Protein AF-A0A0K8TYR9-F1 (afdb_monomer)

InterPro domains:
  IPR002848 Translin family [PF01997] (49-246)
  IPR002848 Translin family [PTHR10741] (15-246)
  IPR016068 Translin, N-terminal [G3DSA:1.20.58.190] (26-204)
  IPR016069 Translin, C-terminal [G3DSA:1.20.58.200] (205-249)
  IPR036081 Translin superfamily [SSF74784] (32-247)

Foldseek 3Di:
DDDDDDDDDDDDDDDDPDDPPPDPPPVQVPPPVNVVVVVVVVVVVLVVVLLVVLLVLLVVLLVLLVVLLVLCLVDDPVVPCLVVSLVVSVVSLLCNLVPSLLVNQVSCVPHDLVVSCVRNLSSLLSSLLSQQSSVVSVCVVDVPCPDGDALVNVQVSFKDWDDPVPPPDPPPDDDDDDDDDDDDDPDPPPPPTDITGRDRDNVSNLSSVVVNLVSLVVSLVVCVVSVNNVSNVVSVVVSVVNVVVVVVD

Nearest PDB structures (foldseek):
  3axj-assembly1_B  TM=9.559E-01  e=8.900E-18  Drosophila melanogaster
  8rhn-assembly1_C  TM=3.250E-01  e=2.374E+00  Homo sapiens
  5d39-assembly2_C  TM=2.775E-01  e=7.315E+00  Homo sapiens

Mean predicted aligned error: 13.37 Å

Secondary structure (DSSP, 8-state):
---------------------SSSHHHHTT-HHHHHHHHHHHHHHHHHHHHHHHHHHHHHHHHHHHHHHHHHTT--GGGT-HHHHHHHHHHHHHHIIIIIIHHHHHHTTTS-GGGGHHHHHHHHHHHHHHHHHHHHHHHTT-TT--SPPPHHHHHHHTEEE--GGGG---------------------------EEE----HHHHHHHHHHHHHHHHHHHHHHHHHT-HHHHHHHHHHHHHHHHHHTT-

pLDDT: mean 79.3, std 21.85, range [32.25, 98.31]

Radius of gyration: 31.6 Å; Cα contacts (8 Å, |Δi|>4): 181; chains: 1; bounding box: 96×59×82 Å

Solvent-accessible surface area (backbone atoms only — not comparable to full-atom values): 15038 Å² total; per-residue (Å²): 139,80,85,92,86,84,90,87,82,87,82,91,75,92,75,85,80,79,83,87,83,84,79,68,76,77,61,51,79,71,31,68,67,50,48,52,52,50,52,50,47,54,55,50,50,54,51,50,54,51,44,54,54,36,32,52,48,15,51,54,40,28,55,52,21,52,53,41,43,56,52,60,69,68,54,44,87,89,69,74,42,50,68,63,50,49,54,51,43,50,54,52,51,51,47,43,52,69,50,48,47,45,51,46,25,58,75,43,60,96,53,68,66,76,81,49,37,83,36,38,44,65,14,52,21,37,36,44,21,31,50,52,51,52,46,53,62,47,36,78,72,36,92,81,55,86,67,84,85,52,53,68,55,54,35,64,69,39,59,46,72,54,73,79,76,82,76,72,72,83,80,89,77,86,83,87,88,85,89,86,84,93,72,92,72,88,70,83,78,74,76,78,64,56,70,50,56,41,88,64,53,63,67,50,46,56,52,8,57,55,56,32,52,57,56,47,50,52,47,31,56,53,30,51,77,70,67,39,58,67,60,31,54,53,45,49,52,52,51,52,51,50,52,57,49,63,75,71,108

Sequence (249 aa):
MSQNSRFRHNNRRNQQKQKTVQDINFSEELNPVVKVFQEYALELDDKHDRYERIVKLSRDITIESKRIIFLLHTIDGRKNNRSKVLEEAEKRLTKVIEVNFKSIALELTGQDPYQYRCAYSPGLQEFIEAYSFMEYYKSGADEKSDKMSDWMFLQQKMQYERDDKLNRVPDDSQESIESPNQLDIESDVKTVTQKFEFFVDPTEYILGIADLTGELMRRCINSLGGGETDVCLETCKVLQQLYSGYYKI

Structure (mmCIF, N/CA/C/O backbone):
data_AF-A0A0K8TYR9-F1
#
_entry.id   AF-A0A0K8TYR9-F1
#
loop_
_atom_site.group_PDB
_atom_site.id
_atom_site.type_symbol
_atom_site.label_atom_id
_atom_site.label_alt_id
_atom_site.label_comp_id
_atom_site.label_asym_id
_atom_site.label_entity_id
_atom_site.label_seq_id
_atom_site.pdbx_PDB_ins_code
_atom_site.Cartn_x
_atom_site.Cartn_y
_atom_site.Cartn_z
_atom_site.occupancy
_atom_site.B_iso_or_equiv
_atom_site.auth_seq_id
_atom_site.auth_comp_id
_atom_site.auth_asym_id
_atom_site.auth_atom_id
_atom_site.pdbx_PDB_model_num
ATOM 1 N N . MET A 1 1 ? -73.758 28.132 -22.756 1.00 37.22 1 MET A N 1
ATOM 2 C CA . MET A 1 1 ? -73.999 27.328 -21.534 1.00 37.22 1 MET A CA 1
ATOM 3 C C . MET A 1 1 ? -72.622 26.918 -21.012 1.00 37.22 1 MET A C 1
ATOM 5 O O . MET A 1 1 ? -71.898 26.351 -21.804 1.00 37.22 1 MET A O 1
ATOM 9 N N . SER A 1 2 ? -72.110 27.220 -19.818 1.00 37.66 2 SER A N 1
ATOM 10 C CA . SER A 1 2 ? -72.611 27.858 -18.598 1.00 37.66 2 SER A CA 1
ATOM 11 C C . SER A 1 2 ? -71.411 28.483 -17.841 1.00 37.66 2 SER A C 1
ATOM 13 O O . SER A 1 2 ? -70.382 27.833 -17.721 1.00 37.66 2 SER A O 1
ATOM 15 N N . GLN A 1 3 ? -71.584 29.751 -17.438 1.00 39.19 3 GLN A N 1
ATOM 16 C CA . GLN A 1 3 ? -71.085 30.558 -16.291 1.00 39.19 3 GLN A CA 1
ATOM 17 C C . GLN A 1 3 ? -69.692 30.270 -15.659 1.00 39.19 3 GLN A C 1
ATOM 19 O O . GLN A 1 3 ? -69.403 29.143 -15.297 1.00 39.19 3 GLN A O 1
ATOM 24 N N . ASN A 1 4 ? -68.733 31.205 -15.528 1.00 39.41 4 ASN A N 1
ATOM 25 C CA . ASN A 1 4 ? -68.684 32.534 -14.872 1.00 39.41 4 ASN A CA 1
ATOM 26 C C . ASN A 1 4 ? -68.745 32.490 -13.323 1.00 39.41 4 ASN A C 1
ATOM 28 O O . ASN A 1 4 ? -69.817 32.221 -12.803 1.00 39.41 4 ASN A O 1
ATOM 32 N N . SER A 1 5 ? -67.650 32.836 -12.612 1.00 37.28 5 SER A N 1
ATOM 33 C CA . SER A 1 5 ? -67.615 33.634 -11.348 1.00 37.28 5 SER A CA 1
ATOM 34 C C . SER A 1 5 ? -66.250 33.512 -10.630 1.00 37.28 5 SER A C 1
ATOM 36 O O . SER A 1 5 ? -65.855 32.419 -10.249 1.00 37.28 5 SER A O 1
ATOM 38 N N . ARG A 1 6 ? -65.427 34.570 -10.582 1.00 38.03 6 ARG A N 1
ATOM 39 C CA . ARG A 1 6 ? -65.309 35.621 -9.534 1.00 38.03 6 ARG A CA 1
ATOM 40 C C . ARG A 1 6 ? -64.512 35.227 -8.274 1.00 38.03 6 ARG A C 1
ATOM 42 O O . ARG A 1 6 ? -64.910 34.378 -7.491 1.00 38.03 6 ARG A O 1
ATOM 49 N N . PHE A 1 7 ? -63.432 35.986 -8.075 1.00 44.41 7 PHE A N 1
ATOM 50 C CA . PHE A 1 7 ? -62.651 36.200 -6.852 1.00 44.41 7 PHE A CA 1
ATOM 51 C C . PHE A 1 7 ? -63.475 36.269 -5.553 1.00 44.41 7 PHE A C 1
ATOM 53 O O . PHE A 1 7 ? -64.484 36.976 -5.520 1.00 44.41 7 PHE A O 1
ATOM 60 N N . ARG A 1 8 ? -62.915 35.765 -4.436 1.00 36.19 8 ARG A N 1
ATOM 61 C CA . ARG A 1 8 ? -62.794 36.573 -3.205 1.00 36.19 8 ARG A CA 1
ATOM 62 C C . ARG A 1 8 ? -61.787 36.043 -2.177 1.00 36.19 8 ARG A C 1
ATOM 64 O O . ARG A 1 8 ? -61.604 34.850 -1.989 1.00 36.19 8 ARG A O 1
ATOM 71 N N . HIS A 1 9 ? -61.153 37.024 -1.544 1.00 42.28 9 HIS A N 1
ATOM 72 C CA . HIS A 1 9 ? -60.083 36.995 -0.555 1.00 42.28 9 HIS A CA 1
ATOM 73 C C . HIS A 1 9 ? -60.557 36.608 0.859 1.00 42.28 9 HIS A C 1
ATOM 75 O O . HIS A 1 9 ? -61.675 36.940 1.242 1.00 42.28 9 HIS A O 1
ATOM 81 N N . ASN A 1 10 ? -59.627 36.006 1.612 1.00 45.38 10 ASN A N 1
ATOM 82 C CA . ASN A 1 10 ? -59.386 36.058 3.062 1.00 45.38 10 ASN A CA 1
ATOM 83 C C . ASN A 1 10 ? -60.558 36.259 4.037 1.00 45.38 10 ASN A C 1
ATOM 85 O O . ASN A 1 10 ? -61.160 37.326 4.102 1.00 45.38 10 ASN A O 1
ATOM 89 N N . ASN A 1 11 ? -60.668 35.331 4.996 1.00 41.00 11 ASN A N 1
ATOM 90 C CA . ASN A 1 11 ? -60.987 35.717 6.368 1.00 41.00 11 ASN A CA 1
ATOM 91 C C . ASN A 1 11 ? -60.245 34.846 7.392 1.00 41.00 11 ASN A C 1
ATOM 93 O O . ASN A 1 11 ? -60.505 33.654 7.541 1.00 41.00 11 ASN A O 1
ATOM 97 N N . ARG A 1 12 ? -59.308 35.489 8.100 1.00 49.03 12 ARG A N 1
ATOM 98 C CA . ARG A 1 12 ? -58.629 34.987 9.298 1.00 49.03 12 ARG A CA 1
ATOM 99 C C . ARG A 1 12 ? -59.663 34.742 10.399 1.00 49.03 12 ARG A C 1
ATOM 101 O O . ARG A 1 12 ? -60.396 35.661 10.759 1.00 49.03 12 ARG A O 1
ATOM 108 N N . ARG A 1 13 ? -59.644 33.562 11.019 1.00 42.06 13 ARG A N 1
ATOM 109 C CA . ARG A 1 13 ? -60.181 33.370 12.372 1.00 42.06 13 ARG A CA 1
ATOM 110 C C . ARG A 1 13 ? -59.114 32.752 13.264 1.00 42.06 13 ARG A C 1
ATOM 112 O O . ARG A 1 13 ? -58.661 31.638 13.035 1.00 42.06 13 ARG A O 1
ATOM 119 N N . ASN A 1 14 ? -58.733 33.547 14.262 1.00 49.06 14 ASN A N 1
ATOM 120 C CA . ASN A 1 14 ? -57.960 33.174 15.437 1.00 49.06 14 ASN A CA 1
ATOM 121 C C . ASN A 1 14 ? -58.484 31.868 16.046 1.00 49.06 14 ASN A C 1
ATOM 123 O O . ASN A 1 14 ? -59.627 31.824 16.497 1.00 49.06 14 ASN A O 1
ATOM 127 N N . GLN A 1 15 ? -57.622 30.860 16.142 1.00 50.16 15 GLN A N 1
ATOM 128 C CA . GLN A 1 15 ? -57.733 29.828 17.167 1.00 50.16 15 GLN A CA 1
ATOM 129 C C . GLN A 1 15 ? -56.540 29.981 18.108 1.00 50.16 15 GLN A C 1
ATOM 131 O O . GLN A 1 15 ? -55.386 30.046 17.684 1.00 50.16 15 GLN A O 1
ATOM 136 N N . GLN A 1 16 ? -56.856 30.138 19.390 1.00 44.06 16 GLN A N 1
ATOM 137 C CA . GLN A 1 16 ? -55.904 30.280 20.480 1.00 44.06 16 GLN A CA 1
ATOM 138 C C . GLN A 1 16 ? -55.029 29.023 20.560 1.00 44.06 16 GLN A C 1
ATOM 140 O O . GLN A 1 16 ? -55.532 27.927 20.790 1.00 44.06 16 GLN A O 1
ATOM 145 N N . LYS A 1 17 ? -53.711 29.191 20.398 1.00 42.94 17 LYS A N 1
ATOM 146 C CA . LYS A 1 17 ? -52.723 28.184 20.799 1.00 42.94 17 LYS A CA 1
ATOM 147 C C . LYS A 1 17 ? -52.809 28.020 22.316 1.00 42.94 17 LYS A C 1
ATOM 149 O O . LYS A 1 17 ? -52.358 28.900 23.049 1.00 42.94 17 LYS A O 1
ATOM 154 N N . GLN A 1 18 ? -53.374 26.909 22.780 1.00 43.16 18 GLN A N 1
ATOM 155 C CA . GLN A 1 18 ? -53.148 26.453 24.146 1.00 43.16 18 GLN A CA 1
ATOM 156 C C . GLN A 1 18 ? -51.649 26.162 24.297 1.00 43.16 18 GLN A C 1
ATOM 158 O O . GLN A 1 18 ? -51.082 25.338 23.583 1.00 43.16 18 GLN A O 1
ATOM 163 N N . LYS A 1 19 ? -50.995 26.921 25.179 1.00 48.56 19 LYS A N 1
ATOM 164 C CA . LYS A 1 19 ? -49.650 26.636 25.671 1.00 48.56 19 LYS A CA 1
ATOM 165 C C . LYS A 1 19 ? -49.757 25.494 26.681 1.00 48.56 19 LYS A C 1
ATOM 167 O O . LYS A 1 19 ? -50.100 25.733 27.831 1.00 48.56 19 LYS A O 1
ATOM 172 N N . THR A 1 20 ? -49.418 24.289 26.256 1.00 42.34 20 THR A N 1
ATOM 173 C CA . THR A 1 20 ? -48.940 23.206 27.127 1.00 42.34 20 THR A CA 1
ATOM 174 C C . THR A 1 20 ? -47.514 22.892 26.696 1.00 42.34 20 THR A C 1
ATOM 176 O O . THR A 1 20 ? -47.231 21.903 26.034 1.00 42.34 20 THR A O 1
ATOM 179 N N . VAL A 1 21 ? -46.610 23.827 26.985 1.00 51.69 21 VAL A N 1
ATOM 180 C CA . VAL A 1 21 ? -45.165 23.641 26.823 1.00 51.69 21 VAL A CA 1
ATOM 181 C C . VAL A 1 21 ? -44.546 24.088 28.130 1.00 51.69 21 VAL A C 1
ATOM 183 O O . VAL A 1 21 ? -44.301 25.278 28.296 1.00 51.69 21 VAL A O 1
ATOM 186 N N . GLN A 1 22 ? -44.418 23.151 29.061 1.00 48.91 22 GLN A N 1
ATOM 187 C CA . GLN A 1 22 ? -43.573 23.166 30.259 1.00 48.91 22 GLN A CA 1
ATOM 188 C C . GLN A 1 22 ? -44.032 21.954 31.072 1.00 48.91 22 GLN A C 1
ATOM 190 O O . GLN A 1 22 ? -45.174 21.958 31.506 1.00 48.9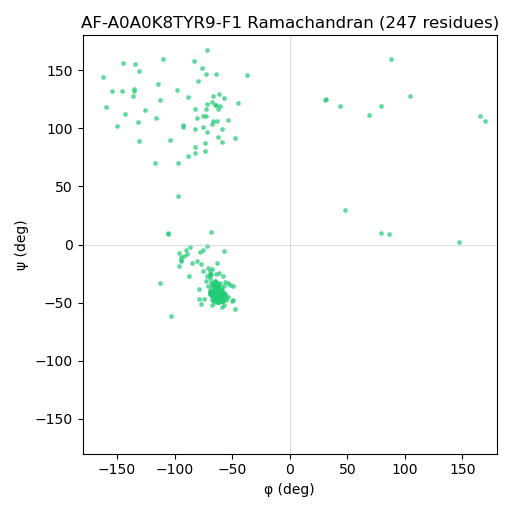1 22 GLN A O 1
ATOM 195 N N . ASP A 1 23 ? -43.212 20.893 31.095 1.00 44.97 23 ASP A N 1
ATOM 196 C CA . ASP A 1 23 ? -43.175 19.785 32.087 1.00 44.97 23 ASP A CA 1
ATOM 197 C C . ASP A 1 23 ? -42.771 18.413 31.502 1.00 44.97 23 ASP A C 1
ATOM 199 O O . ASP A 1 23 ? -42.663 17.442 32.243 1.00 44.97 23 ASP A O 1
ATOM 203 N N . ILE A 1 24 ? -42.454 18.301 30.203 1.00 51.84 24 ILE A N 1
ATOM 204 C CA . ILE A 1 24 ? -41.973 17.024 29.620 1.00 51.84 24 ILE A CA 1
ATOM 205 C C . ILE A 1 24 ? -40.442 16.862 29.739 1.00 51.84 24 ILE A C 1
ATOM 207 O O . ILE A 1 24 ? -39.947 15.748 29.883 1.00 51.84 24 ILE A O 1
ATOM 211 N N . ASN A 1 25 ? -39.678 17.958 29.798 1.00 54.75 25 ASN A N 1
ATOM 212 C CA . ASN A 1 25 ? -38.210 17.890 29.718 1.00 54.75 25 ASN A CA 1
ATOM 213 C C . ASN A 1 25 ? -37.508 17.294 30.952 1.00 54.75 25 ASN A C 1
ATOM 215 O O . ASN A 1 25 ? -36.373 16.854 30.831 1.00 54.75 25 ASN A O 1
ATOM 219 N N . PHE A 1 26 ? -38.135 17.256 32.133 1.00 50.34 26 PHE A N 1
ATOM 220 C CA . PHE A 1 26 ? -37.441 16.807 33.353 1.00 50.34 26 PHE A CA 1
ATOM 221 C C . PHE A 1 26 ? -37.447 15.276 33.540 1.00 50.34 26 PHE A C 1
ATOM 223 O O . PHE A 1 26 ? -36.668 14.744 34.326 1.00 50.34 26 PHE A O 1
ATOM 230 N N . SER A 1 27 ? -38.317 14.551 32.822 1.00 57.50 27 SER A N 1
ATOM 231 C CA . SER A 1 27 ? -38.435 13.084 32.940 1.00 57.50 27 SER A CA 1
ATOM 232 C C . SER A 1 27 ? -37.608 12.310 31.907 1.00 57.50 27 SER A C 1
ATOM 234 O O . SER A 1 27 ? -37.417 11.105 32.061 1.00 57.50 27 SER A O 1
ATOM 236 N N . GLU A 1 28 ? -37.104 12.977 30.867 1.00 58.16 28 GLU A N 1
ATOM 237 C CA . GLU A 1 28 ? -36.326 12.327 29.806 1.00 58.16 28 GLU A CA 1
ATOM 238 C C . GLU A 1 28 ? -34.871 12.063 30.231 1.00 58.16 28 GLU A C 1
ATOM 240 O O . GLU A 1 28 ? -34.368 10.972 29.984 1.00 58.16 28 GLU A O 1
ATOM 245 N N . GLU A 1 29 ? -34.222 12.973 30.970 1.00 61.41 29 GLU A N 1
ATOM 246 C CA . GLU A 1 29 ? -32.827 12.812 31.440 1.00 61.41 29 GLU A CA 1
ATOM 247 C C . GLU A 1 29 ? -32.634 11.725 32.515 1.00 61.41 29 GLU A C 1
ATOM 249 O O . GLU A 1 29 ? -31.536 11.194 32.692 1.00 61.41 29 GLU A O 1
ATOM 254 N N . LEU A 1 30 ? -33.689 11.367 33.251 1.00 67.56 30 LEU A N 1
ATOM 255 C CA . LEU A 1 30 ? -33.640 10.322 34.280 1.00 67.56 30 LEU A CA 1
ATOM 256 C C . LEU A 1 30 ? -34.119 8.958 33.780 1.00 67.56 30 LEU A C 1
ATOM 258 O O . LEU A 1 30 ? -33.983 7.977 34.514 1.00 67.56 30 LEU A O 1
ATOM 262 N N . ASN A 1 31 ? -34.652 8.876 32.558 1.00 84.62 31 ASN A N 1
ATOM 263 C CA . ASN A 1 31 ? -35.120 7.618 31.999 1.00 84.62 31 ASN A CA 1
ATOM 264 C C . ASN A 1 31 ? -33.919 6.669 31.806 1.00 84.62 31 ASN A C 1
ATOM 266 O O . ASN A 1 31 ? -33.009 6.998 31.041 1.00 84.62 31 ASN A O 1
ATOM 270 N N . PRO A 1 32 ? -33.904 5.486 32.457 1.00 89.00 32 PRO A N 1
ATOM 271 C CA . PRO A 1 32 ? -32.820 4.517 32.307 1.00 89.00 32 PRO A CA 1
ATOM 272 C C . PRO A 1 32 ? -32.549 4.150 30.846 1.00 89.00 32 PRO A C 1
ATOM 274 O O . PRO A 1 32 ? -31.401 3.949 30.472 1.00 89.00 32 PRO A O 1
ATOM 277 N N . VAL A 1 33 ? -33.590 4.129 30.006 1.00 90.50 33 VAL A N 1
ATOM 278 C CA . VAL A 1 33 ? -33.451 3.889 28.567 1.00 90.50 33 VAL A CA 1
ATOM 279 C C . VAL A 1 33 ? -32.693 5.038 27.907 1.00 90.50 33 VAL A C 1
ATOM 281 O O . VAL A 1 33 ? -31.723 4.792 27.206 1.00 90.50 33 VAL A O 1
ATOM 284 N N . VAL A 1 34 ? -33.070 6.293 28.163 1.00 89.75 34 VAL A N 1
ATOM 285 C CA . VAL A 1 34 ? -32.399 7.458 27.559 1.00 89.75 34 VAL A CA 1
ATOM 286 C C . VAL A 1 34 ? -30.926 7.520 27.966 1.00 89.75 34 VAL A C 1
ATOM 288 O O . VAL A 1 34 ? -30.087 7.765 27.107 1.00 89.75 34 VAL A O 1
ATOM 291 N N . LYS A 1 35 ? -30.589 7.206 29.225 1.00 89.19 35 LYS A N 1
ATOM 292 C CA . LYS A 1 35 ? -29.191 7.125 29.686 1.00 89.19 35 LYS A CA 1
ATOM 293 C C . LYS A 1 35 ? -28.386 6.060 28.942 1.00 89.19 35 LYS A C 1
ATOM 295 O O . LYS A 1 35 ? -27.298 6.347 28.463 1.00 89.19 35 LYS A O 1
ATOM 300 N N . VAL A 1 36 ? -28.949 4.864 28.776 1.00 93.06 36 VAL A N 1
ATOM 301 C CA . VAL A 1 36 ? -28.300 3.783 28.019 1.00 93.06 36 VAL A CA 1
ATOM 302 C C . VAL A 1 36 ? -28.110 4.172 26.545 1.00 93.06 36 VAL A C 1
ATOM 304 O O . VAL A 1 36 ? -27.056 3.926 25.971 1.00 93.06 36 VAL A O 1
ATOM 307 N N . PHE A 1 37 ? -29.085 4.843 25.926 1.00 93.69 37 PHE A N 1
ATOM 308 C CA . PHE A 1 37 ? -28.935 5.348 24.555 1.00 93.69 37 PHE A CA 1
ATOM 309 C C . PHE A 1 37 ? -27.907 6.484 24.440 1.00 93.69 37 PHE A C 1
ATOM 311 O O . PHE A 1 37 ? -27.243 6.582 23.412 1.00 93.69 37 PHE A O 1
ATOM 318 N N . GLN A 1 38 ? -27.749 7.322 25.469 1.00 92.88 38 GLN A N 1
ATOM 319 C CA . GLN A 1 38 ? -26.681 8.326 25.525 1.00 92.88 38 GLN A CA 1
ATOM 320 C C . GLN A 1 38 ? -25.301 7.665 25.622 1.00 92.88 38 GLN A C 1
ATOM 322 O O . GLN A 1 38 ? -24.386 8.081 24.919 1.00 92.88 38 GLN A O 1
ATOM 327 N N . GLU A 1 39 ? -25.157 6.609 26.426 1.00 94.56 39 GLU A N 1
ATOM 328 C CA . GLU A 1 39 ? -23.923 5.814 26.493 1.00 94.56 39 GLU A CA 1
ATOM 329 C C . GLU A 1 39 ? -23.595 5.170 25.136 1.00 94.56 39 GLU A C 1
ATOM 331 O O . GLU A 1 39 ? -22.469 5.296 24.656 1.00 94.56 39 GLU A O 1
ATOM 336 N N . TYR A 1 40 ? -24.583 4.567 24.463 1.00 95.88 40 TYR A N 1
ATOM 337 C CA . TYR A 1 40 ? -24.393 4.017 23.116 1.00 95.88 40 TYR A CA 1
ATOM 338 C C . TYR A 1 40 ? -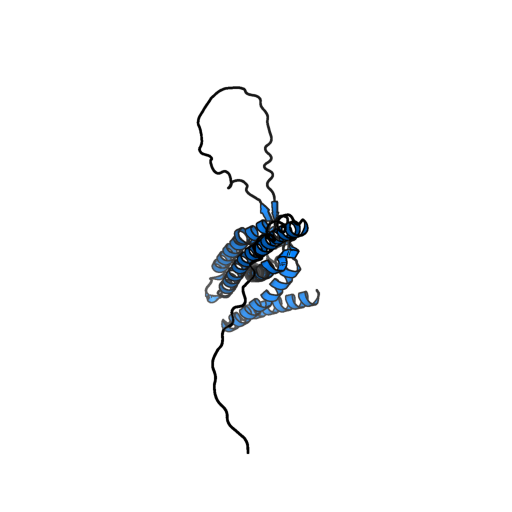24.041 5.083 22.080 1.00 95.88 40 TYR A C 1
ATOM 340 O O . TYR A 1 40 ? -23.233 4.821 21.193 1.00 95.88 40 TYR A O 1
ATOM 348 N N . ALA A 1 41 ? -24.633 6.276 22.171 1.00 95.50 41 ALA A N 1
ATOM 349 C CA . ALA A 1 41 ? -24.288 7.380 21.285 1.00 95.50 41 ALA A CA 1
ATOM 350 C C . ALA A 1 41 ? -22.818 7.783 21.462 1.00 95.50 41 ALA A C 1
ATOM 352 O O . ALA A 1 41 ? -22.107 7.878 20.471 1.00 95.50 41 ALA A O 1
ATOM 353 N N . LEU A 1 42 ? -22.339 7.913 22.706 1.00 95.69 42 LEU A N 1
ATOM 354 C CA . LEU A 1 42 ? -20.935 8.232 22.992 1.00 95.69 42 LEU A CA 1
ATOM 355 C C . LEU A 1 42 ? -19.968 7.160 22.466 1.00 95.69 42 LEU A C 1
ATOM 357 O O . LEU A 1 42 ? -18.933 7.499 21.895 1.00 95.69 42 LEU A O 1
ATOM 361 N N . GLU A 1 43 ? -20.300 5.876 22.629 1.00 94.62 43 GLU A N 1
ATOM 362 C CA . GLU A 1 43 ? -19.487 4.773 22.098 1.00 94.62 43 GLU A CA 1
ATOM 363 C C . GLU A 1 43 ? -19.452 4.780 20.563 1.00 94.62 43 GLU A C 1
ATOM 365 O O . GLU A 1 43 ? -18.392 4.617 19.949 1.00 94.62 43 GLU A O 1
ATOM 370 N N . LEU A 1 44 ? -20.609 4.986 19.925 1.00 95.44 44 LEU A N 1
ATOM 371 C CA . LEU A 1 44 ? -20.693 5.081 18.474 1.00 95.44 44 LEU A CA 1
ATOM 372 C C . LEU A 1 44 ? -19.927 6.299 17.961 1.00 95.44 44 LEU A C 1
ATOM 374 O O . LEU A 1 44 ? -19.186 6.151 16.993 1.00 95.44 44 LEU A O 1
ATOM 378 N N . ASP A 1 45 ? -20.058 7.460 18.591 1.00 96.25 45 ASP A N 1
ATOM 379 C CA . ASP A 1 45 ? -19.360 8.678 18.182 1.00 96.25 45 ASP A CA 1
ATOM 380 C C . ASP A 1 45 ? -17.834 8.505 18.287 1.00 96.25 45 ASP A C 1
ATOM 382 O O . ASP A 1 45 ? -17.141 8.757 17.301 1.00 96.25 45 ASP A O 1
ATOM 386 N N . ASP A 1 46 ? -17.301 7.948 19.389 1.00 94.12 46 ASP A N 1
ATOM 387 C CA . ASP A 1 46 ? -15.858 7.638 19.500 1.00 94.12 46 ASP A CA 1
ATOM 388 C C . ASP A 1 46 ? -15.398 6.677 18.395 1.00 94.12 46 ASP A C 1
ATOM 390 O O . ASP A 1 46 ? -14.348 6.867 17.767 1.00 94.12 46 ASP A O 1
ATOM 394 N N . LYS A 1 47 ? -16.211 5.654 18.101 1.00 93.75 47 LYS A N 1
ATOM 395 C CA . LYS A 1 47 ? -15.921 4.701 17.030 1.00 93.75 47 LYS A CA 1
ATOM 396 C C . LYS A 1 47 ? -15.876 5.377 15.656 1.00 93.75 47 LYS A C 1
ATOM 398 O O . LYS A 1 47 ? -14.972 5.061 14.877 1.00 93.75 47 LYS A O 1
ATOM 403 N N . HIS A 1 48 ? -16.827 6.259 15.344 1.00 94.62 48 HIS A N 1
ATOM 404 C CA . HIS A 1 48 ? -16.862 6.989 14.073 1.00 94.62 48 HIS A CA 1
ATOM 405 C C . HIS A 1 48 ? -15.697 7.975 13.975 1.00 94.62 48 HIS A C 1
ATOM 407 O O . HIS A 1 48 ? -15.005 7.997 12.957 1.00 94.62 48 HIS A O 1
ATOM 413 N N . ASP A 1 49 ? -15.406 8.712 15.045 1.00 96.19 49 ASP A N 1
ATOM 414 C CA . ASP A 1 49 ? -14.277 9.636 15.090 1.00 96.19 49 ASP A CA 1
ATOM 415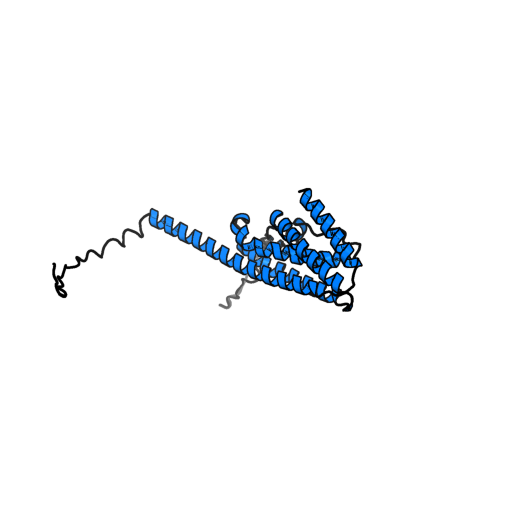 C C . ASP A 1 49 ? -12.948 8.903 14.881 1.00 96.19 49 ASP A C 1
ATOM 417 O O . ASP A 1 49 ? -12.105 9.358 14.103 1.00 96.19 49 ASP A O 1
ATOM 421 N N . ARG A 1 50 ? -12.754 7.736 15.515 1.00 95.00 50 ARG A N 1
ATOM 422 C CA . ARG A 1 50 ? -11.575 6.889 15.272 1.00 95.00 50 ARG A CA 1
ATOM 423 C C . ARG A 1 50 ? -11.504 6.433 13.821 1.00 95.00 50 ARG A C 1
ATOM 425 O O . ARG A 1 50 ? -10.440 6.531 13.210 1.00 95.00 50 ARG A O 1
ATOM 432 N N . TYR A 1 51 ? -12.617 5.957 13.264 1.00 95.75 51 TYR A N 1
ATOM 433 C CA . TYR A 1 51 ? -12.678 5.532 11.867 1.00 95.75 51 TYR A CA 1
ATOM 434 C C . TYR A 1 51 ? -12.233 6.663 10.929 1.00 95.75 51 TYR A C 1
ATOM 436 O O . TYR A 1 51 ? -11.347 6.461 10.101 1.00 95.75 51 TYR A O 1
ATOM 444 N N . GLU A 1 52 ? -12.751 7.877 11.119 1.00 96.88 52 GLU A N 1
ATOM 445 C CA . GLU A 1 52 ? -12.384 9.052 10.324 1.00 96.88 52 GLU A CA 1
ATOM 446 C C . GLU A 1 52 ? -10.912 9.460 10.497 1.00 96.88 52 GLU A C 1
ATOM 448 O O . GLU A 1 52 ? -10.258 9.854 9.525 1.00 96.88 52 GLU A O 1
ATOM 453 N N . ARG A 1 53 ? -10.343 9.342 11.708 1.00 96.56 53 ARG A N 1
ATOM 454 C CA . ARG A 1 53 ? -8.898 9.555 11.928 1.00 96.56 53 ARG A CA 1
ATOM 455 C C . ARG A 1 53 ? -8.059 8.558 11.126 1.00 96.56 53 ARG A C 1
ATOM 457 O O . ARG A 1 53 ? -7.112 8.967 10.453 1.00 96.56 53 ARG A O 1
ATOM 464 N N . ILE A 1 54 ? -8.436 7.278 11.130 1.00 96.38 54 ILE A N 1
ATOM 465 C CA . ILE A 1 54 ? -7.740 6.232 10.367 1.00 96.38 54 ILE A CA 1
ATOM 466 C C . ILE A 1 54 ? -7.894 6.459 8.858 1.00 96.38 54 ILE A C 1
ATOM 468 O O . ILE A 1 54 ? -6.908 6.354 8.131 1.00 96.38 54 ILE A O 1
ATOM 472 N N . VAL A 1 55 ? -9.086 6.825 8.373 1.00 97.19 55 VAL A N 1
ATOM 473 C CA . VAL A 1 55 ? -9.325 7.127 6.949 1.00 97.19 55 VAL A CA 1
ATOM 474 C C . VAL A 1 55 ? -8.430 8.266 6.460 1.00 97.19 55 VAL A C 1
ATOM 476 O O . VAL A 1 55 ? -7.872 8.178 5.366 1.00 97.19 55 VAL A O 1
ATOM 479 N N . LYS A 1 56 ? -8.238 9.319 7.264 1.00 97.00 56 LYS A N 1
ATOM 480 C CA . LYS A 1 56 ? -7.335 10.430 6.917 1.00 97.00 56 LYS A CA 1
ATOM 481 C C . LYS A 1 56 ? -5.887 9.957 6.775 1.00 97.00 56 LYS A C 1
ATOM 483 O O . LYS A 1 56 ? -5.274 10.207 5.741 1.00 97.00 56 LYS A O 1
ATOM 488 N N . LEU A 1 57 ? -5.381 9.201 7.752 1.00 96.88 57 LEU A N 1
ATOM 489 C CA . LEU A 1 57 ? -4.034 8.616 7.694 1.00 96.88 57 LEU A CA 1
ATOM 490 C C . LEU A 1 57 ? -3.875 7.680 6.483 1.00 96.88 57 LEU A C 1
ATOM 492 O O . LEU A 1 57 ? -2.903 7.775 5.740 1.00 96.88 57 LEU A O 1
ATOM 496 N N . SER A 1 58 ? -4.862 6.819 6.241 1.00 97.25 58 SER A N 1
ATOM 497 C CA . SER A 1 58 ? -4.920 5.903 5.095 1.00 97.25 58 SER A CA 1
ATOM 498 C C . SER A 1 58 ? -4.880 6.644 3.757 1.00 97.25 58 SER A C 1
ATOM 500 O O . SER A 1 58 ? -4.159 6.255 2.831 1.00 97.25 58 SER A O 1
ATOM 502 N N . ARG A 1 59 ? -5.597 7.768 3.653 1.00 98.00 59 ARG A N 1
ATOM 503 C CA . ARG A 1 59 ? -5.593 8.612 2.458 1.00 98.00 59 ARG A CA 1
ATOM 504 C C . ARG A 1 59 ? -4.222 9.231 2.202 1.00 98.00 59 ARG A C 1
ATOM 506 O O . ARG A 1 59 ? -3.780 9.234 1.051 1.00 98.00 59 ARG A O 1
ATOM 513 N N . ASP A 1 60 ? -3.554 9.711 3.244 1.00 97.69 60 ASP A N 1
ATOM 514 C CA . ASP A 1 60 ? -2.207 10.273 3.136 1.00 97.69 60 ASP A CA 1
ATOM 515 C C . ASP A 1 60 ? -1.188 9.206 2.712 1.00 97.69 60 ASP A C 1
ATOM 517 O O . ASP A 1 60 ? -0.385 9.450 1.807 1.00 97.69 60 ASP A O 1
ATOM 521 N N . ILE A 1 61 ? -1.280 7.993 3.275 1.00 98.00 61 ILE A N 1
ATOM 522 C CA . ILE A 1 61 ? -0.479 6.831 2.851 1.00 98.00 61 ILE A CA 1
ATOM 523 C C . ILE A 1 61 ? -0.720 6.520 1.373 1.00 98.00 61 ILE A C 1
ATOM 525 O O . ILE A 1 61 ? 0.241 6.349 0.625 1.00 98.00 61 ILE A O 1
ATOM 529 N N . THR A 1 62 ? -1.981 6.489 0.934 1.00 98.25 62 THR A N 1
ATOM 530 C CA . THR A 1 62 ? -2.340 6.216 -0.469 1.00 98.25 62 THR A CA 1
ATOM 531 C C . THR A 1 62 ? -1.697 7.244 -1.404 1.00 98.25 62 THR A C 1
ATOM 533 O O . THR A 1 62 ? -1.082 6.900 -2.411 1.00 98.25 62 THR A O 1
ATOM 536 N N . ILE A 1 63 ? -1.821 8.535 -1.079 1.00 98.12 63 ILE A N 1
ATOM 537 C CA . ILE A 1 63 ? -1.271 9.619 -1.905 1.00 98.12 63 ILE A CA 1
ATOM 538 C C . ILE A 1 63 ? 0.253 9.521 -1.979 1.00 98.12 63 ILE A C 1
ATOM 540 O O . ILE A 1 63 ? 0.832 9.690 -3.055 1.00 98.12 63 ILE A O 1
ATOM 544 N N . GLU A 1 64 ? 0.909 9.271 -0.849 1.00 98.19 64 GLU A N 1
ATOM 545 C CA . GLU A 1 64 ? 2.363 9.181 -0.798 1.00 98.19 64 GLU A CA 1
ATOM 546 C C . GLU A 1 64 ? 2.885 7.937 -1.525 1.00 98.19 64 GLU A C 1
ATOM 548 O O . GLU A 1 64 ? 3.844 8.043 -2.289 1.00 98.19 64 GLU A O 1
ATOM 553 N N . SER A 1 65 ? 2.202 6.799 -1.393 1.00 98.31 65 SER A N 1
ATOM 554 C CA . SER A 1 65 ? 2.537 5.553 -2.093 1.00 98.31 65 SER A CA 1
ATOM 555 C C . SER A 1 65 ? 2.414 5.715 -3.611 1.00 98.31 65 SER A C 1
ATOM 557 O O . SER A 1 65 ? 3.368 5.419 -4.329 1.00 98.31 65 SER A O 1
ATOM 559 N N . LYS A 1 66 ? 1.344 6.362 -4.104 1.00 97.88 66 LYS A N 1
ATOM 560 C CA . LYS A 1 66 ? 1.216 6.741 -5.528 1.00 97.88 66 LYS A CA 1
ATOM 561 C C . LYS A 1 66 ? 2.378 7.586 -6.014 1.00 97.88 66 LYS A C 1
ATOM 563 O O . LYS A 1 66 ? 2.923 7.353 -7.089 1.00 97.88 66 LYS A O 1
ATOM 568 N N . ARG A 1 67 ? 2.775 8.595 -5.235 1.00 98.00 67 ARG A N 1
ATOM 569 C CA . ARG A 1 67 ? 3.910 9.460 -5.595 1.00 98.00 67 ARG A CA 1
ATOM 570 C C . ARG A 1 67 ? 5.217 8.677 -5.675 1.00 98.00 67 ARG A C 1
ATOM 572 O O . ARG A 1 67 ? 6.043 9.002 -6.523 1.00 98.00 67 ARG A O 1
ATOM 579 N N . ILE A 1 68 ? 5.402 7.679 -4.815 1.00 97.88 68 ILE A N 1
ATOM 580 C CA . ILE A 1 68 ? 6.563 6.785 -4.849 1.00 97.88 68 ILE A CA 1
ATOM 581 C C . ILE A 1 68 ? 6.507 5.888 -6.093 1.00 97.88 68 ILE A C 1
ATOM 583 O O . ILE A 1 68 ? 7.511 5.782 -6.789 1.00 97.88 68 ILE A O 1
ATOM 587 N N . ILE A 1 69 ? 5.343 5.337 -6.449 1.00 97.44 69 ILE A N 1
ATOM 588 C CA . ILE A 1 69 ? 5.156 4.569 -7.6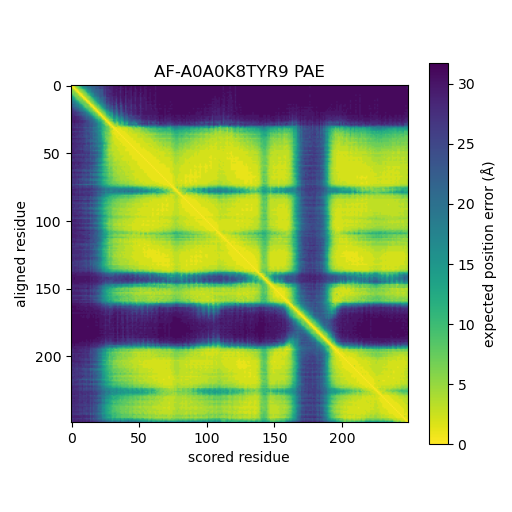94 1.00 97.44 69 ILE A CA 1
ATOM 589 C C . ILE A 1 69 ? 5.507 5.426 -8.919 1.00 97.44 69 ILE A C 1
ATOM 591 O O . ILE A 1 69 ? 6.317 5.020 -9.755 1.00 97.44 69 ILE A O 1
ATOM 595 N N . PHE A 1 70 ? 4.987 6.6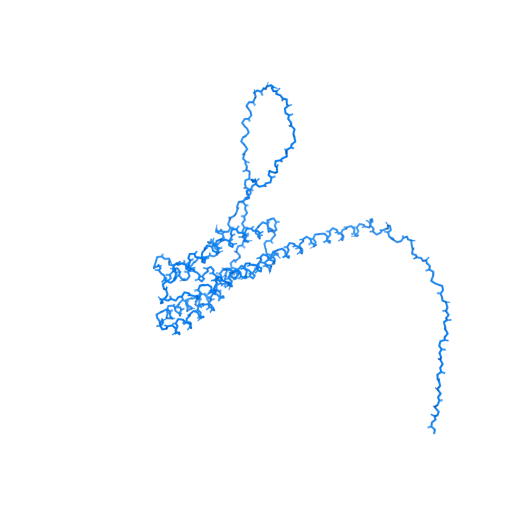55 -9.000 1.00 97.31 70 PHE A N 1
ATOM 596 C CA . PHE A 1 70 ? 5.340 7.587 -10.077 1.00 97.31 70 PHE A CA 1
ATOM 597 C C . PHE A 1 70 ? 6.837 7.900 -10.114 1.00 97.31 70 PHE A C 1
ATOM 599 O O . PHE A 1 70 ? 7.414 7.961 -11.198 1.00 97.31 70 PHE A O 1
ATOM 606 N N . LEU A 1 71 ? 7.469 8.084 -8.951 1.00 96.44 71 LEU A N 1
ATOM 607 C CA . LEU A 1 71 ? 8.910 8.290 -8.838 1.00 96.44 71 LEU A CA 1
ATOM 608 C C . LEU A 1 71 ? 9.686 7.079 -9.387 1.00 96.44 71 LEU A C 1
ATOM 610 O O . LEU A 1 71 ? 10.617 7.265 -10.170 1.00 96.44 71 LEU A O 1
ATOM 614 N N . LEU A 1 72 ? 9.282 5.853 -9.052 1.00 95.00 72 LEU A N 1
ATOM 615 C CA . LEU A 1 72 ? 9.913 4.621 -9.538 1.00 95.00 72 LEU A CA 1
ATOM 616 C C . LEU A 1 72 ? 9.800 4.469 -11.063 1.00 95.00 72 LEU A C 1
ATOM 61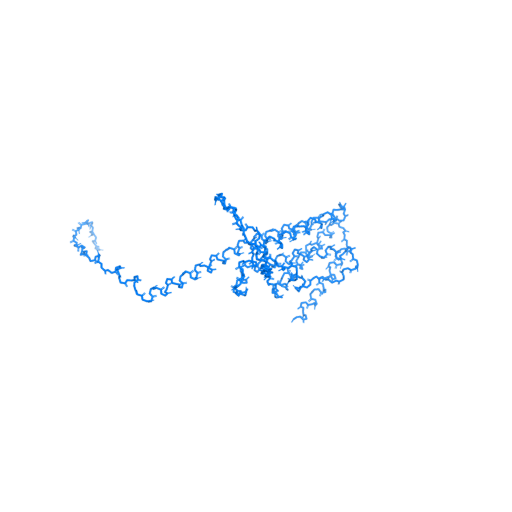8 O O . LEU A 1 72 ? 10.776 4.094 -11.713 1.00 95.00 72 LEU A O 1
ATOM 622 N N . HIS A 1 73 ? 8.675 4.870 -11.662 1.00 93.62 73 HIS A N 1
ATOM 623 C CA . HIS A 1 73 ? 8.521 4.905 -13.126 1.00 93.62 73 HIS A CA 1
ATOM 624 C C . HIS A 1 73 ? 9.467 5.875 -13.840 1.00 93.62 73 HIS A C 1
ATOM 626 O O . HIS A 1 73 ? 9.645 5.767 -15.051 1.00 93.62 73 HIS A O 1
ATOM 632 N N . THR A 1 74 ? 10.096 6.819 -13.133 1.00 92.31 74 THR A N 1
ATOM 633 C CA . THR A 1 74 ? 11.074 7.739 -13.745 1.00 92.31 74 THR A CA 1
ATOM 634 C C . THR A 1 74 ? 12.452 7.113 -13.986 1.00 92.31 74 THR A C 1
ATOM 636 O O . THR A 1 74 ? 13.322 7.757 -14.587 1.00 92.31 74 THR A O 1
ATOM 639 N N . ILE A 1 75 ? 12.678 5.885 -13.508 1.00 90.06 75 ILE A N 1
ATOM 640 C CA . ILE A 1 75 ? 13.923 5.145 -13.724 1.00 90.06 75 ILE A CA 1
ATOM 641 C C . ILE A 1 75 ? 14.041 4.789 -15.212 1.00 90.06 75 ILE A C 1
ATOM 643 O O . ILE A 1 75 ? 13.180 4.112 -15.764 1.00 90.06 75 ILE A O 1
ATOM 647 N N . ASP A 1 76 ? 15.132 5.228 -15.840 1.00 83.38 76 ASP A N 1
ATOM 648 C CA . ASP A 1 76 ? 15.457 4.982 -17.254 1.00 83.38 76 ASP A CA 1
ATOM 649 C C . ASP A 1 76 ? 16.937 4.578 -17.336 1.00 83.38 76 ASP A C 1
ATOM 651 O O . ASP A 1 76 ? 17.792 5.235 -16.720 1.00 83.38 76 ASP A O 1
ATOM 655 N N . GLY A 1 77 ? 17.256 3.518 -18.086 1.00 75.75 77 GLY A N 1
ATOM 656 C CA . GLY A 1 77 ? 18.624 3.023 -18.240 1.00 75.75 77 GLY A CA 1
ATOM 657 C C . GLY A 1 77 ? 19.586 4.076 -18.796 1.00 75.75 77 GLY A C 1
ATOM 658 O O . GLY A 1 77 ? 20.766 4.086 -18.456 1.00 75.75 77 GLY A O 1
ATOM 659 N N . ARG A 1 78 ? 19.087 5.047 -19.569 1.00 75.44 78 ARG A N 1
ATOM 660 C CA . ARG A 1 78 ? 19.905 6.118 -20.166 1.00 75.44 78 ARG A CA 1
ATOM 661 C C . ARG A 1 78 ? 20.329 7.200 -19.177 1.00 75.44 78 ARG A C 1
ATOM 663 O O . ARG A 1 78 ? 21.294 7.915 -19.435 1.00 75.44 78 ARG A O 1
ATOM 670 N N . LYS A 1 79 ? 19.605 7.366 -18.067 1.00 78.81 79 LYS A N 1
ATOM 671 C CA . LYS A 1 79 ? 19.826 8.468 -17.112 1.00 78.81 79 LYS A CA 1
ATOM 672 C C . LYS A 1 79 ? 20.743 8.091 -15.951 1.00 78.81 79 LYS A C 1
ATOM 674 O O . LYS A 1 79 ? 21.115 8.979 -15.186 1.00 78.81 79 LYS A O 1
ATOM 679 N N . ASN A 1 80 ? 21.075 6.806 -15.782 1.00 79.44 80 ASN A N 1
ATOM 680 C CA . ASN A 1 80 ? 21.821 6.290 -14.625 1.00 79.44 80 ASN A CA 1
ATOM 681 C C . ASN A 1 80 ? 21.273 6.791 -13.267 1.00 79.44 80 ASN A C 1
ATOM 683 O O . ASN A 1 80 ? 21.999 6.934 -12.284 1.00 79.44 80 ASN A O 1
ATOM 687 N N . ASN A 1 81 ? 19.968 7.072 -13.199 1.00 87.69 81 ASN A N 1
ATOM 688 C CA . ASN A 1 81 ? 19.304 7.633 -12.021 1.00 87.69 81 ASN A CA 1
ATOM 689 C C . ASN A 1 81 ? 18.799 6.557 -11.047 1.00 87.69 81 ASN A C 1
ATOM 691 O O . ASN A 1 81 ? 18.391 6.898 -9.939 1.00 87.69 81 ASN A O 1
ATOM 695 N N . ARG A 1 82 ? 18.863 5.276 -11.433 1.00 87.94 82 ARG A N 1
ATOM 696 C CA . ARG A 1 82 ? 18.300 4.136 -10.694 1.00 87.94 82 ARG A CA 1
ATOM 697 C C . ARG A 1 82 ? 18.648 4.142 -9.206 1.00 87.94 82 ARG A C 1
ATOM 699 O O . ARG A 1 82 ? 17.742 4.142 -8.387 1.00 87.94 82 ARG A O 1
ATOM 706 N N . SER A 1 83 ? 19.935 4.190 -8.854 1.00 89.75 83 SER A N 1
ATOM 707 C CA . SER A 1 83 ? 20.373 4.104 -7.451 1.00 89.75 83 SER A CA 1
ATOM 708 C C . SER A 1 83 ? 19.800 5.232 -6.589 1.00 89.75 83 SER A C 1
ATOM 710 O O . SER A 1 83 ? 19.264 4.976 -5.519 1.00 89.75 83 SER A O 1
ATOM 712 N N . LYS A 1 84 ? 19.856 6.476 -7.083 1.00 91.88 84 LYS A N 1
ATOM 713 C CA . LYS A 1 84 ? 19.375 7.656 -6.346 1.00 91.88 84 LYS A CA 1
ATOM 714 C C . LYS A 1 84 ? 17.863 7.623 -6.147 1.00 91.88 84 LYS A C 1
ATOM 716 O O . LYS A 1 84 ? 17.377 7.944 -5.070 1.00 91.88 84 LYS A O 1
ATOM 721 N N . VAL A 1 85 ? 17.131 7.222 -7.187 1.00 94.69 85 VAL A N 1
ATOM 722 C CA . VAL A 1 85 ? 15.671 7.099 -7.132 1.00 94.69 85 VAL A CA 1
ATOM 723 C C . VAL A 1 85 ? 15.257 5.993 -6.158 1.00 94.69 85 VAL A C 1
ATOM 725 O O . VAL A 1 85 ? 14.309 6.183 -5.402 1.00 94.69 85 VAL A O 1
ATOM 728 N N . LEU A 1 86 ? 15.979 4.867 -6.129 1.00 93.56 86 LEU A N 1
ATOM 729 C CA . LEU A 1 86 ? 15.698 3.774 -5.194 1.00 93.56 86 LEU A CA 1
ATOM 730 C C . LEU A 1 86 ? 15.988 4.149 -3.739 1.00 93.56 86 LEU A C 1
ATOM 732 O O . LEU A 1 86 ? 15.164 3.850 -2.881 1.00 93.56 86 LEU A O 1
ATOM 736 N N . GLU A 1 87 ? 17.096 4.839 -3.460 1.00 94.06 87 GLU A N 1
ATOM 737 C CA . GLU A 1 87 ? 17.384 5.358 -2.114 1.00 94.06 87 GLU A CA 1
ATOM 738 C C . GLU A 1 87 ? 16.323 6.369 -1.653 1.00 94.06 87 GLU A C 1
ATOM 740 O O . GLU A 1 87 ? 15.878 6.335 -0.503 1.00 94.06 87 GLU A O 1
ATOM 745 N N . GLU A 1 88 ? 15.881 7.262 -2.546 1.00 96.44 88 GLU A N 1
ATOM 746 C CA . GLU A 1 88 ? 14.814 8.217 -2.241 1.00 96.44 88 GLU A CA 1
ATOM 747 C C . GLU A 1 88 ? 13.484 7.505 -1.953 1.00 96.44 88 GLU A C 1
ATOM 749 O O . GLU A 1 88 ? 12.827 7.810 -0.953 1.00 96.44 88 GLU A O 1
ATOM 754 N N . ALA A 1 89 ? 13.098 6.545 -2.799 1.00 96.50 89 ALA A N 1
ATOM 755 C CA . ALA A 1 89 ? 11.886 5.752 -2.625 1.00 96.50 89 ALA A CA 1
ATOM 756 C C . ALA A 1 89 ? 11.911 4.973 -1.302 1.00 96.50 89 ALA A C 1
ATOM 758 O O . ALA A 1 89 ? 10.951 5.042 -0.536 1.00 96.50 89 ALA A O 1
ATOM 759 N N . GLU A 1 90 ? 13.026 4.311 -0.985 1.00 95.56 90 GLU A N 1
ATOM 760 C CA . GLU A 1 90 ? 13.208 3.575 0.267 1.00 95.56 90 GLU A CA 1
ATOM 761 C C . GLU A 1 90 ? 13.079 4.489 1.485 1.00 95.56 90 GLU A C 1
ATOM 763 O O . GLU A 1 90 ? 12.336 4.183 2.416 1.00 95.56 90 GLU A O 1
ATOM 768 N N . LYS A 1 91 ? 13.723 5.661 1.464 1.00 97.00 91 LYS A N 1
ATOM 769 C CA . LYS A 1 91 ? 13.613 6.635 2.554 1.00 97.00 91 LYS A CA 1
ATOM 770 C C . LYS A 1 91 ? 12.170 7.099 2.767 1.00 97.00 91 LYS A C 1
ATOM 772 O O . LYS A 1 91 ? 11.734 7.251 3.911 1.00 97.00 91 LYS A O 1
ATOM 777 N N . ARG A 1 92 ? 11.424 7.344 1.686 1.00 97.75 92 ARG A N 1
ATOM 778 C CA . ARG A 1 92 ? 10.017 7.769 1.760 1.00 97.75 92 ARG A CA 1
ATOM 779 C C . ARG A 1 92 ? 9.115 6.643 2.269 1.00 97.75 92 ARG A C 1
ATOM 781 O O . ARG A 1 92 ? 8.296 6.905 3.145 1.00 97.75 92 ARG A O 1
ATOM 788 N N . LEU A 1 93 ? 9.312 5.404 1.812 1.00 96.31 93 LEU A N 1
ATOM 789 C CA . LEU A 1 93 ? 8.586 4.227 2.308 1.00 96.31 93 LEU A CA 1
ATOM 790 C C . LEU A 1 93 ? 8.845 3.989 3.801 1.00 96.31 93 LEU A C 1
ATOM 792 O O . LEU A 1 93 ? 7.897 3.825 4.564 1.00 96.31 93 LEU A O 1
ATOM 796 N N . THR A 1 94 ? 10.102 4.056 4.245 1.00 96.06 94 THR A N 1
ATOM 797 C CA . THR A 1 94 ? 10.455 3.929 5.668 1.00 96.06 94 THR A CA 1
ATOM 798 C C . THR A 1 94 ? 9.778 5.010 6.507 1.00 96.06 94 THR A C 1
ATOM 800 O O . THR A 1 94 ? 9.179 4.707 7.535 1.00 96.06 94 THR A O 1
ATOM 803 N N . LYS A 1 95 ? 9.752 6.261 6.030 1.00 96.69 95 LYS A N 1
ATOM 804 C CA . LYS A 1 95 ? 9.026 7.343 6.709 1.00 96.69 95 LYS A CA 1
ATOM 805 C C . LYS A 1 95 ? 7.525 7.051 6.833 1.00 96.69 95 LYS A C 1
ATOM 807 O O . LYS A 1 95 ? 6.926 7.366 7.860 1.00 96.69 95 LYS A O 1
ATOM 812 N N . VAL A 1 96 ? 6.907 6.462 5.807 1.00 96.50 96 VAL A N 1
ATOM 813 C CA . VAL A 1 96 ? 5.490 6.062 5.849 1.00 96.50 96 VAL A CA 1
ATOM 814 C C . VAL A 1 96 ? 5.251 4.992 6.925 1.00 96.50 96 VAL A C 1
ATOM 816 O O . VAL A 1 96 ? 4.279 5.111 7.673 1.00 96.50 96 VAL A O 1
ATOM 819 N N . ILE A 1 97 ? 6.152 4.010 7.059 1.00 94.94 97 ILE A N 1
ATOM 820 C CA . ILE A 1 97 ? 6.115 2.986 8.120 1.00 94.94 97 ILE A CA 1
ATOM 821 C C . ILE A 1 97 ? 6.252 3.619 9.512 1.00 94.94 97 ILE A C 1
ATOM 823 O O . ILE A 1 97 ? 5.463 3.324 10.410 1.00 94.94 97 ILE A O 1
ATOM 827 N N . GLU A 1 98 ? 7.242 4.489 9.703 1.00 94.06 98 GLU A N 1
ATOM 828 C CA . GLU A 1 98 ? 7.589 5.048 11.016 1.00 94.06 98 GLU A CA 1
ATOM 829 C C . GLU A 1 98 ? 6.578 6.077 11.532 1.00 94.06 98 GLU A C 1
ATOM 831 O O . GLU A 1 98 ? 6.399 6.208 12.743 1.00 94.06 98 GLU A O 1
ATOM 836 N N . VAL A 1 99 ? 5.927 6.817 10.630 1.00 93.94 99 VAL A N 1
ATOM 837 C CA . VAL A 1 99 ? 5.019 7.915 10.989 1.00 93.94 99 VAL A CA 1
ATOM 838 C C . VAL A 1 99 ? 3.559 7.500 10.842 1.00 93.94 99 VAL A C 1
ATOM 840 O O . VAL A 1 99 ? 2.814 7.496 11.823 1.00 93.94 99 VAL A O 1
ATOM 843 N N . ASN A 1 100 ? 3.130 7.149 9.627 1.00 95.12 100 ASN A N 1
ATOM 844 C CA . ASN A 1 100 ? 1.709 6.966 9.332 1.00 95.12 100 ASN A CA 1
ATOM 845 C C . ASN A 1 100 ? 1.196 5.628 9.873 1.00 95.12 100 ASN A C 1
ATOM 847 O O . ASN A 1 100 ? 0.225 5.611 10.626 1.00 95.12 100 ASN A O 1
ATOM 851 N N . PHE A 1 101 ? 1.876 4.518 9.561 1.00 95.44 101 PHE A N 1
ATOM 852 C CA . PHE A 1 101 ? 1.476 3.200 10.070 1.00 95.44 101 PHE A CA 1
ATOM 853 C C . PHE A 1 101 ? 1.628 3.094 11.588 1.00 95.44 101 PHE A C 1
ATOM 855 O O . PHE A 1 101 ? 0.752 2.527 12.235 1.00 95.44 101 PHE A O 1
ATOM 862 N N . LYS A 1 102 ? 2.648 3.734 12.179 1.00 94.38 102 LYS A N 1
ATOM 863 C CA . LYS A 1 102 ? 2.757 3.868 13.640 1.00 94.38 102 LYS A CA 1
ATOM 864 C C . LYS A 1 102 ? 1.545 4.585 14.239 1.00 94.38 102 LYS A C 1
ATOM 866 O O . LYS A 1 102 ? 1.015 4.139 15.251 1.00 94.38 102 LYS A O 1
ATOM 871 N N . SER A 1 103 ? 1.088 5.671 13.612 1.00 93.88 103 SER A N 1
ATOM 872 C CA . SER A 1 103 ? -0.089 6.421 14.073 1.00 93.88 103 SER A CA 1
ATOM 873 C C . SER A 1 103 ? -1.372 5.590 13.970 1.00 93.88 103 SER A C 1
ATOM 875 O O . SER A 1 103 ? -2.167 5.583 14.905 1.00 93.88 103 SER A O 1
ATOM 877 N N . ILE A 1 104 ? -1.548 4.825 12.886 1.00 94.44 104 ILE A N 1
ATOM 878 C CA . ILE A 1 104 ? -2.685 3.900 12.746 1.00 94.44 104 ILE A CA 1
ATOM 879 C C . ILE A 1 104 ? -2.608 2.781 13.796 1.00 94.44 104 ILE A C 1
ATOM 881 O O . ILE A 1 104 ? -3.609 2.473 14.435 1.00 94.44 104 ILE A O 1
ATOM 885 N N . ALA A 1 105 ? -1.429 2.200 14.028 1.00 93.38 105 ALA A N 1
ATOM 886 C CA . ALA A 1 105 ? -1.238 1.154 15.033 1.00 93.38 105 ALA A CA 1
ATOM 887 C C . ALA A 1 105 ? -1.521 1.653 16.463 1.00 93.38 105 ALA A C 1
ATOM 889 O O . ALA A 1 105 ? -2.081 0.919 17.278 1.00 93.38 105 ALA A O 1
ATOM 890 N N . LEU A 1 106 ? -1.200 2.918 16.761 1.00 92.56 106 LEU A N 1
ATOM 891 C CA . LEU A 1 106 ? -1.574 3.560 18.023 1.00 92.56 106 LEU A CA 1
ATOM 892 C C . LEU A 1 106 ? -3.097 3.680 18.176 1.00 92.56 106 LEU A C 1
ATOM 894 O O . LEU A 1 106 ? -3.622 3.321 19.226 1.00 92.56 106 LEU A O 1
ATOM 898 N N . GLU A 1 107 ? -3.811 4.122 17.137 1.00 91.69 107 GLU A N 1
ATOM 899 C CA . GLU A 1 107 ? -5.283 4.229 17.152 1.00 91.69 107 GLU A CA 1
ATOM 900 C C . GLU A 1 107 ? -5.980 2.865 17.273 1.00 91.69 107 GLU A C 1
ATOM 902 O O . GLU A 1 107 ? -7.049 2.763 17.873 1.00 91.69 107 GLU A O 1
ATOM 907 N N . LEU A 1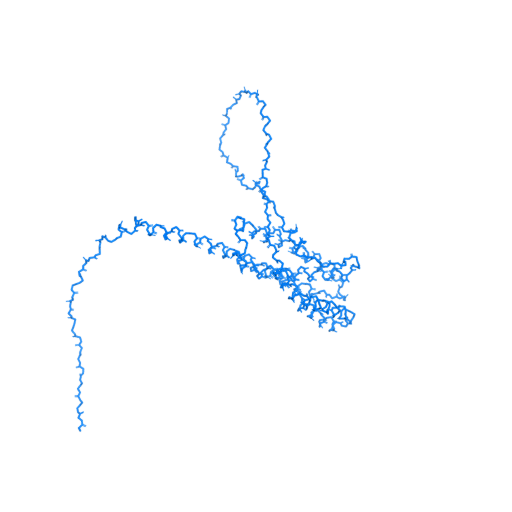 108 ? -5.371 1.806 16.732 1.00 91.12 108 LEU A N 1
ATOM 908 C CA . LEU A 1 108 ? -5.887 0.435 16.793 1.00 91.12 108 LEU A CA 1
ATOM 909 C C . LEU A 1 108 ? -5.475 -0.322 18.066 1.00 91.12 108 LEU A C 1
ATOM 911 O O . LEU A 1 108 ? -5.890 -1.464 18.263 1.00 91.12 108 LEU A O 1
ATOM 915 N N . THR A 1 109 ? -4.677 0.282 18.951 1.00 89.62 109 THR A N 1
ATOM 916 C CA . THR A 1 109 ? -4.239 -0.387 20.181 1.00 89.62 109 THR A CA 1
ATOM 917 C C . THR A 1 109 ? -5.446 -0.687 21.078 1.00 89.62 109 THR A C 1
ATOM 919 O O . THR A 1 109 ? -6.153 0.218 21.514 1.00 89.62 109 THR A O 1
ATOM 922 N N . GLY A 1 110 ? -5.673 -1.970 21.380 1.00 86.38 110 GLY A N 1
ATOM 923 C CA . GLY A 1 110 ? -6.806 -2.420 22.200 1.00 86.38 110 GLY A CA 1
ATOM 924 C C . GLY A 1 110 ? -8.145 -2.504 21.458 1.00 86.38 110 GLY A C 1
ATOM 925 O O . GLY A 1 110 ? -9.172 -2.696 22.102 1.00 86.38 110 GLY A O 1
ATOM 926 N N . GLN A 1 111 ? -8.140 -2.370 20.131 1.00 90.69 111 GLN A N 1
ATOM 927 C CA . GLN A 1 111 ? -9.309 -2.536 19.266 1.00 90.69 111 GLN A CA 1
ATOM 928 C C . GLN A 1 111 ? -9.179 -3.806 18.422 1.00 90.69 111 GLN A C 1
ATOM 930 O O . GLN A 1 111 ? -8.072 -4.302 18.218 1.00 90.69 111 GLN A O 1
ATOM 935 N N . ASP A 1 112 ? -10.297 -4.321 17.907 1.00 90.25 112 ASP A N 1
ATOM 936 C CA . ASP A 1 112 ? -10.267 -5.387 16.900 1.00 90.25 112 ASP A CA 1
ATOM 937 C C . ASP A 1 112 ? -9.797 -4.806 15.549 1.00 90.25 112 ASP A C 1
ATOM 939 O O . ASP A 1 112 ? -10.502 -3.965 14.973 1.00 90.25 112 ASP A O 1
ATOM 943 N N . PRO A 1 113 ? -8.640 -5.239 15.005 1.00 87.38 113 PRO A N 1
ATOM 944 C CA . PRO A 1 113 ? -8.132 -4.732 13.732 1.00 87.38 113 PRO A CA 1
ATOM 945 C C . PRO A 1 113 ? -9.118 -4.920 12.572 1.00 87.38 113 PRO A C 1
ATOM 947 O O . PRO A 1 113 ? -9.238 -4.043 11.712 1.00 87.38 113 PRO A O 1
ATOM 950 N N . TYR A 1 114 ? -9.880 -6.020 12.558 1.00 91.62 114 TYR A N 1
ATOM 951 C CA . TYR A 1 114 ? -10.799 -6.326 11.460 1.00 91.62 114 TYR A CA 1
ATOM 952 C C . TYR A 1 114 ? -11.990 -5.367 11.404 1.00 91.62 114 TYR A C 1
ATOM 954 O O . TYR A 1 114 ? -12.520 -5.110 10.321 1.00 91.62 114 TYR A O 1
ATOM 962 N N . GLN A 1 115 ? -12.382 -4.777 12.537 1.00 91.75 115 GLN A N 1
ATOM 963 C CA . GLN A 1 115 ? -13.489 -3.822 12.600 1.00 91.75 115 GLN A CA 1
ATOM 964 C C . GLN A 1 115 ? -13.194 -2.533 11.816 1.00 91.75 115 GLN A C 1
ATOM 966 O O . GLN A 1 115 ? -14.107 -1.923 11.258 1.00 91.75 115 GLN A O 1
ATOM 971 N N . TYR A 1 116 ? -11.921 -2.136 11.749 1.00 93.56 116 TYR A N 1
ATOM 972 C CA . TYR A 1 116 ? -11.462 -0.920 11.073 1.00 93.56 116 TYR A CA 1
ATOM 973 C C . TYR A 1 116 ? -10.759 -1.204 9.742 1.00 93.56 116 TYR A C 1
ATOM 975 O O . TYR A 1 116 ? -10.219 -0.282 9.129 1.00 93.56 116 TYR A O 1
ATOM 983 N N . ARG A 1 117 ? -10.805 -2.451 9.255 1.00 93.06 117 ARG A N 1
ATOM 984 C CA . ARG A 1 117 ? -10.159 -2.880 8.007 1.00 93.06 117 ARG A CA 1
ATOM 985 C C . ARG A 1 117 ? -10.465 -1.956 6.834 1.00 93.06 117 ARG A C 1
ATOM 987 O O . ARG A 1 117 ? -9.547 -1.513 6.154 1.00 93.06 117 ARG A O 1
ATOM 994 N N . CYS A 1 118 ? -11.734 -1.603 6.633 1.00 93.25 118 CYS A N 1
ATOM 995 C CA . CYS A 1 118 ? -12.150 -0.734 5.529 1.00 93.25 118 CYS A CA 1
ATOM 996 C C . CYS A 1 118 ? -11.524 0.672 5.578 1.00 93.25 118 CYS A C 1
ATOM 998 O O . CYS A 1 118 ? -11.394 1.306 4.535 1.00 93.25 118 CYS A O 1
ATOM 1000 N N . ALA A 1 119 ? -11.123 1.158 6.759 1.00 95.19 119 ALA A N 1
ATOM 1001 C CA . ALA A 1 119 ? -10.518 2.479 6.902 1.00 95.19 119 ALA A CA 1
ATOM 1002 C C . ALA A 1 119 ? -9.075 2.506 6.380 1.00 95.19 119 ALA A C 1
ATOM 1004 O O . ALA A 1 119 ? -8.703 3.412 5.634 1.00 95.19 119 ALA A O 1
ATOM 1005 N N . TYR A 1 120 ? -8.257 1.517 6.755 1.00 95.19 120 TYR A N 1
ATOM 1006 C CA . TYR A 1 120 ? -6.831 1.483 6.403 1.00 95.19 120 TYR A CA 1
ATOM 1007 C C . TYR A 1 120 ? -6.510 0.651 5.155 1.00 95.19 120 TYR A C 1
ATOM 1009 O O . TYR A 1 120 ? -5.441 0.835 4.578 1.00 95.19 120 TYR A O 1
ATOM 1017 N N . SER A 1 121 ? -7.414 -0.237 4.730 1.00 96.44 121 SER A N 1
ATOM 1018 C CA . SER A 1 121 ? -7.223 -1.160 3.601 1.00 96.44 121 SER A CA 1
ATOM 1019 C C . SER A 1 121 ? -6.722 -0.469 2.319 1.00 96.44 121 SER A C 1
ATOM 1021 O O . SER A 1 121 ? -5.684 -0.893 1.811 1.00 96.44 121 SER A O 1
ATOM 1023 N N . PRO A 1 122 ? -7.319 0.648 1.845 1.00 97.06 122 PRO A N 1
ATOM 1024 C CA . PRO A 1 122 ? -6.838 1.317 0.632 1.00 97.06 122 PRO A CA 1
ATOM 1025 C C . PRO A 1 122 ? -5.388 1.809 0.738 1.00 97.06 122 PRO A C 1
ATOM 1027 O O . PRO A 1 122 ? -4.601 1.634 -0.188 1.00 97.06 122 PRO A O 1
ATOM 1030 N N . GLY A 1 123 ? -5.015 2.405 1.876 1.00 96.94 123 GLY A N 1
ATOM 1031 C CA . GLY A 1 123 ? -3.648 2.867 2.109 1.00 96.94 123 GLY A CA 1
ATOM 1032 C C . GLY A 1 123 ? -2.654 1.716 2.234 1.00 96.94 123 GLY A C 1
ATOM 1033 O O . GLY A 1 123 ? -1.535 1.822 1.738 1.00 96.94 123 GLY A O 1
ATOM 1034 N N . LEU A 1 124 ? -3.059 0.610 2.862 1.00 97.00 124 LEU A N 1
ATOM 1035 C CA . LEU A 1 124 ? -2.220 -0.577 3.000 1.00 97.00 124 LEU A CA 1
ATOM 1036 C C . LEU A 1 124 ? -1.942 -1.241 1.646 1.00 97.00 124 LEU A C 1
ATOM 1038 O O . LEU A 1 124 ? -0.783 -1.523 1.355 1.00 97.00 124 LEU A O 1
ATOM 1042 N N . GLN A 1 125 ? -2.968 -1.452 0.817 1.00 97.69 125 GLN A N 1
ATOM 1043 C CA . GLN A 1 125 ? -2.815 -2.066 -0.509 1.00 97.69 125 GLN A CA 1
ATOM 1044 C C . GLN A 1 125 ? -1.876 -1.247 -1.400 1.00 97.69 125 GLN A C 1
ATOM 1046 O O . GLN A 1 125 ? -0.902 -1.787 -1.920 1.00 97.69 125 GLN A O 1
ATOM 1051 N N . GLU A 1 126 ? -2.089 0.070 -1.476 1.00 98.12 126 GLU A N 1
ATOM 1052 C CA . GLU A 1 126 ? -1.246 0.968 -2.273 1.00 98.12 126 GLU A CA 1
ATOM 1053 C C . GLU A 1 126 ? 0.202 1.026 -1.751 1.00 98.12 126 GLU A C 1
ATOM 1055 O O . GLU A 1 126 ? 1.163 1.109 -2.518 1.00 98.12 126 GLU A O 1
ATOM 1060 N N . PHE A 1 127 ? 0.392 0.971 -0.429 1.00 97.88 127 PHE A N 1
ATOM 1061 C CA . PHE A 1 127 ? 1.728 0.894 0.158 1.00 97.88 127 PHE A CA 1
ATOM 1062 C C . PHE A 1 127 ? 2.438 -0.410 -0.225 1.00 97.88 127 PHE A C 1
ATOM 1064 O O . PHE A 1 127 ? 3.624 -0.386 -0.556 1.00 97.88 127 PHE A O 1
ATOM 1071 N N . ILE A 1 128 ? 1.726 -1.539 -0.193 1.00 96.81 128 ILE A N 1
ATOM 1072 C CA . ILE A 1 128 ? 2.262 -2.853 -0.568 1.00 96.81 128 ILE A CA 1
ATOM 1073 C C . ILE A 1 128 ? 2.628 -2.877 -2.053 1.00 96.81 128 ILE A C 1
ATOM 1075 O O . ILE A 1 128 ? 3.707 -3.357 -2.402 1.00 96.81 128 ILE A O 1
ATOM 1079 N N . GLU A 1 129 ? 1.794 -2.298 -2.913 1.00 97.31 129 GLU A N 1
ATOM 1080 C CA . GLU A 1 129 ? 2.088 -2.092 -4.333 1.00 97.31 129 GLU A CA 1
ATOM 1081 C C . GLU A 1 129 ? 3.382 -1.281 -4.522 1.00 97.31 129 GLU A C 1
ATOM 1083 O O . GLU A 1 129 ? 4.316 -1.735 -5.184 1.00 97.31 129 GLU A O 1
ATOM 1088 N N . ALA A 1 130 ? 3.506 -0.121 -3.867 1.00 97.38 130 ALA A N 1
ATOM 1089 C CA . ALA A 1 130 ? 4.700 0.720 -3.962 1.00 97.38 130 ALA A CA 1
ATOM 1090 C C . ALA A 1 130 ? 5.967 0.022 -3.435 1.00 97.38 130 ALA A C 1
ATOM 1092 O O . ALA A 1 130 ? 7.041 0.112 -4.041 1.00 97.38 130 ALA A O 1
ATOM 1093 N N . TYR A 1 131 ? 5.850 -0.676 -2.304 1.00 95.69 131 TYR A N 1
ATOM 1094 C CA . TYR A 1 131 ? 6.955 -1.376 -1.659 1.00 95.69 131 TYR A CA 1
ATOM 1095 C C . TYR A 1 131 ? 7.444 -2.559 -2.507 1.00 95.69 131 TYR A C 1
ATOM 1097 O O . TYR A 1 131 ? 8.640 -2.675 -2.779 1.00 95.69 131 TYR A O 1
ATOM 1105 N N . SER A 1 132 ? 6.525 -3.393 -2.993 1.00 94.31 132 SER A N 1
ATOM 1106 C CA . SER A 1 132 ? 6.846 -4.525 -3.870 1.00 94.31 132 SER A CA 1
ATOM 1107 C C . SER A 1 132 ? 7.380 -4.072 -5.233 1.00 94.31 132 SER A C 1
ATOM 1109 O O . SER A 1 132 ? 8.308 -4.683 -5.767 1.00 94.31 132 SER A O 1
ATOM 1111 N N . PHE A 1 133 ? 6.900 -2.943 -5.767 1.00 95.19 133 PHE A N 1
ATOM 1112 C CA . PHE A 1 133 ? 7.446 -2.369 -6.996 1.00 95.19 133 PHE A CA 1
ATOM 1113 C C . PHE A 1 133 ? 8.894 -1.901 -6.815 1.00 95.19 133 PHE A C 1
ATOM 1115 O O . PHE A 1 133 ? 9.739 -2.159 -7.674 1.00 95.19 133 PHE A O 1
ATOM 1122 N N . MET A 1 134 ? 9.224 -1.279 -5.678 1.00 94.25 134 MET A N 1
ATOM 1123 C CA . MET A 1 134 ? 10.611 -0.948 -5.334 1.00 94.25 134 MET A CA 1
ATOM 1124 C C . MET A 1 134 ? 11.478 -2.213 -5.234 1.00 94.25 134 MET A C 1
ATOM 1126 O O . MET A 1 134 ? 12.584 -2.233 -5.779 1.00 94.25 134 MET A O 1
ATOM 1130 N N . GLU A 1 135 ? 10.997 -3.268 -4.569 1.00 91.25 135 GLU A N 1
ATOM 1131 C CA . GLU A 1 135 ? 11.727 -4.539 -4.461 1.00 91.25 135 GLU A CA 1
ATOM 1132 C C . GLU A 1 135 ? 11.980 -5.176 -5.825 1.00 91.25 135 GLU A C 1
ATOM 1134 O O . GLU A 1 135 ? 13.097 -5.615 -6.082 1.00 91.25 135 GLU A O 1
ATOM 1139 N N . TYR A 1 136 ? 11.019 -5.117 -6.749 1.00 90.19 136 TYR A N 1
ATOM 1140 C CA . TYR A 1 136 ? 11.223 -5.561 -8.127 1.00 90.19 136 TYR A CA 1
ATOM 1141 C C . TYR A 1 136 ? 12.397 -4.831 -8.811 1.00 90.19 136 TYR A C 1
ATOM 1143 O O . TYR A 1 136 ? 13.235 -5.457 -9.466 1.00 90.19 136 TYR A O 1
ATOM 1151 N N . TYR A 1 137 ? 12.535 -3.513 -8.615 1.00 88.06 137 TYR A N 1
ATOM 1152 C CA . TYR A 1 137 ? 13.713 -2.777 -9.095 1.00 88.06 137 TYR A CA 1
ATOM 1153 C C . TYR A 1 137 ? 15.011 -3.140 -8.352 1.00 88.06 137 TYR A C 1
ATOM 1155 O O . TYR A 1 137 ? 16.088 -2.964 -8.923 1.00 88.06 137 TYR A O 1
ATOM 1163 N N . LYS A 1 138 ? 14.962 -3.621 -7.109 1.00 85.69 138 LYS A N 1
ATOM 1164 C CA . LYS A 1 138 ? 16.162 -4.072 -6.383 1.00 85.69 138 LYS A CA 1
ATOM 1165 C C . LYS A 1 138 ? 16.591 -5.475 -6.827 1.00 85.69 138 LYS A C 1
ATOM 1167 O O . LYS A 1 138 ? 17.748 -5.661 -7.194 1.00 85.69 138 LYS A O 1
ATOM 1172 N N . SER A 1 139 ? 15.659 -6.422 -6.911 1.00 77.00 139 SER A N 1
ATOM 1173 C CA . SER A 1 139 ? 15.922 -7.797 -7.361 1.00 77.00 139 SER A CA 1
ATOM 1174 C C . SER A 1 139 ? 16.401 -7.871 -8.811 1.00 77.00 139 SER A C 1
ATOM 1176 O O . SER A 1 139 ? 17.257 -8.685 -9.126 1.00 77.00 139 SER A O 1
ATOM 1178 N N . GLY A 1 140 ? 15.938 -6.979 -9.694 1.00 64.50 140 GLY A N 1
ATOM 1179 C CA . GLY A 1 140 ? 16.476 -6.889 -11.057 1.00 64.50 140 GLY A CA 1
ATOM 1180 C C . GLY A 1 140 ? 17.893 -6.296 -11.158 1.00 64.50 140 GLY A C 1
ATOM 1181 O O . GLY A 1 140 ? 18.377 -6.115 -12.269 1.00 64.50 140 GLY A O 1
ATOM 1182 N N . ALA A 1 141 ? 18.523 -5.890 -10.048 1.00 52.94 141 ALA A N 1
ATOM 1183 C CA . ALA A 1 141 ? 19.900 -5.379 -10.012 1.00 52.94 141 ALA A CA 1
ATOM 1184 C C . ALA A 1 141 ? 20.864 -6.321 -9.270 1.00 52.94 141 ALA A C 1
ATOM 1186 O O . ALA A 1 141 ? 22.023 -6.419 -9.664 1.00 52.94 141 ALA A O 1
ATOM 1187 N N . ASP A 1 142 ? 20.385 -7.025 -8.240 1.00 48.25 142 ASP A N 1
ATOM 1188 C CA . ASP A 1 142 ? 21.164 -7.987 -7.461 1.00 48.25 142 ASP A CA 1
ATOM 1189 C C . ASP A 1 142 ? 20.585 -9.403 -7.612 1.00 48.25 142 ASP A C 1
ATOM 1191 O O . ASP A 1 142 ? 19.574 -9.739 -6.994 1.00 48.25 142 ASP A O 1
ATOM 1195 N N . GLU A 1 143 ? 21.291 -10.282 -8.333 1.00 50.84 143 GLU A N 1
ATOM 1196 C CA . GLU A 1 143 ? 20.981 -11.724 -8.474 1.00 50.84 143 GLU A CA 1
ATOM 1197 C C . GLU A 1 143 ? 20.900 -12.489 -7.129 1.00 50.84 143 GLU A C 1
ATOM 1199 O O . GLU A 1 143 ? 20.577 -13.673 -7.096 1.00 50.84 143 GLU A O 1
ATOM 1204 N N . LYS A 1 144 ? 21.213 -11.840 -5.998 1.00 49.97 144 LYS A N 1
ATOM 1205 C CA . LYS A 1 144 ? 21.223 -12.437 -4.652 1.00 49.97 144 LYS A CA 1
ATOM 1206 C C . LYS A 1 144 ? 19.924 -12.248 -3.860 1.00 49.97 144 LYS A C 1
ATOM 1208 O O . LYS A 1 144 ? 19.754 -12.924 -2.848 1.00 49.97 144 LYS A O 1
ATOM 1213 N N . SER A 1 145 ? 19.019 -11.362 -4.283 1.00 50.69 145 SER A N 1
ATOM 1214 C CA . SER A 1 145 ? 17.730 -11.132 -3.606 1.00 50.69 145 SER A CA 1
ATOM 1215 C C . SER A 1 145 ? 16.616 -11.929 -4.289 1.00 50.69 145 SER A C 1
ATOM 1217 O O . SER A 1 145 ? 15.754 -11.373 -4.969 1.00 50.69 145 SER A O 1
ATOM 1219 N N . ASP A 1 146 ? 16.673 -13.250 -4.129 1.00 54.00 146 ASP A N 1
ATOM 1220 C CA . ASP A 1 146 ? 15.871 -14.229 -4.881 1.00 54.00 146 ASP A CA 1
ATOM 1221 C C . ASP A 1 146 ? 14.391 -14.315 -4.442 1.00 54.00 146 ASP A C 1
ATOM 1223 O O . ASP A 1 146 ? 13.600 -15.043 -5.035 1.00 54.00 146 ASP A O 1
ATOM 1227 N N . LYS A 1 147 ? 13.973 -13.594 -3.390 1.00 68.12 147 LYS A N 1
ATOM 1228 C CA . LYS A 1 147 ? 12.596 -13.672 -2.869 1.00 68.12 147 LYS A CA 1
ATOM 1229 C C . LYS A 1 147 ? 12.019 -12.297 -2.558 1.00 68.12 147 LYS A C 1
ATOM 1231 O O . LYS A 1 147 ? 12.629 -11.519 -1.831 1.00 68.12 147 LYS A O 1
ATOM 1236 N N . MET A 1 148 ? 10.836 -12.033 -3.112 1.00 77.88 148 MET A N 1
ATOM 1237 C CA . MET A 1 148 ? 10.005 -10.880 -2.764 1.00 77.88 148 MET A CA 1
ATOM 1238 C C . MET A 1 148 ? 9.549 -10.991 -1.304 1.00 77.88 148 MET A C 1
ATOM 1240 O O . MET A 1 148 ? 9.364 -12.101 -0.803 1.00 77.88 148 MET A O 1
ATOM 1244 N N . SER A 1 149 ? 9.398 -9.863 -0.610 1.00 84.62 149 SER A N 1
ATOM 1245 C CA . SER A 1 149 ? 9.051 -9.868 0.812 1.00 84.62 149 SER A CA 1
ATOM 1246 C C . SER A 1 149 ? 7.608 -10.297 1.055 1.00 84.62 149 SER A C 1
ATOM 1248 O O . SER A 1 149 ? 6.693 -9.605 0.620 1.00 84.62 149 SER A O 1
ATOM 1250 N N . ASP A 1 150 ? 7.402 -11.368 1.823 1.00 88.50 150 ASP A N 1
ATOM 1251 C CA . ASP A 1 150 ? 6.073 -11.837 2.241 1.00 88.50 150 ASP A CA 1
ATOM 1252 C C . ASP A 1 150 ? 5.419 -10.914 3.292 1.00 88.50 150 ASP A C 1
ATOM 1254 O O . ASP A 1 150 ? 6.080 -10.096 3.942 1.00 88.50 150 ASP A O 1
ATOM 1258 N N . TRP A 1 151 ? 4.116 -11.094 3.545 1.00 89.94 151 TRP A N 1
ATOM 1259 C CA . TRP A 1 151 ? 3.375 -10.318 4.554 1.00 89.94 151 TRP A CA 1
ATOM 1260 C C . TRP A 1 151 ? 4.002 -10.401 5.957 1.00 89.94 151 TRP A C 1
ATOM 1262 O O . TRP A 1 151 ? 3.978 -9.423 6.700 1.00 89.94 151 TRP A O 1
ATOM 1272 N N . MET A 1 152 ? 4.621 -11.534 6.314 1.00 90.19 152 MET A N 1
ATOM 1273 C CA . MET A 1 152 ? 5.314 -11.710 7.599 1.00 90.19 152 MET A CA 1
ATOM 1274 C C . MET A 1 152 ? 6.511 -10.770 7.749 1.00 90.19 152 MET A C 1
ATOM 1276 O O . MET A 1 152 ? 6.791 -10.282 8.843 1.00 90.19 152 MET A O 1
ATOM 1280 N N . PHE A 1 153 ? 7.216 -10.496 6.652 1.00 89.69 153 PHE A N 1
ATOM 1281 C CA . PHE A 1 153 ? 8.343 -9.576 6.666 1.00 89.69 153 PHE A CA 1
ATOM 1282 C C . PHE A 1 153 ? 7.873 -8.134 6.884 1.00 89.69 153 PHE A C 1
ATOM 1284 O O . PHE A 1 153 ? 8.467 -7.396 7.671 1.00 89.69 153 PHE A O 1
ATOM 1291 N N . LEU A 1 154 ? 6.761 -7.744 6.252 1.00 89.12 154 LEU A N 1
ATOM 1292 C CA . LEU A 1 154 ? 6.130 -6.447 6.507 1.00 89.12 154 LEU A CA 1
ATOM 1293 C C . LEU A 1 154 ? 5.606 -6.343 7.944 1.00 89.12 154 LEU A C 1
ATOM 1295 O O . LEU A 1 154 ? 5.856 -5.333 8.599 1.00 89.12 154 LEU A O 1
ATOM 1299 N N . GLN A 1 155 ? 4.981 -7.401 8.467 1.00 92.00 155 GLN A N 1
ATOM 1300 C CA . GLN A 1 155 ? 4.541 -7.480 9.865 1.00 92.00 155 GLN A CA 1
ATOM 1301 C C . GLN A 1 155 ? 5.707 -7.248 10.836 1.00 92.00 155 GLN A C 1
ATOM 1303 O O . GLN A 1 155 ? 5.580 -6.509 11.811 1.00 92.00 155 GLN A O 1
ATOM 1308 N N . GLN A 1 156 ? 6.870 -7.841 10.557 1.00 91.56 156 GLN A N 1
ATOM 1309 C CA . GLN A 1 156 ? 8.070 -7.656 11.371 1.00 91.56 156 GLN A CA 1
ATOM 1310 C C . GLN A 1 156 ? 8.627 -6.226 11.283 1.00 91.56 156 GLN A C 1
ATOM 1312 O O . GLN A 1 156 ? 9.152 -5.711 12.269 1.00 91.56 156 GLN A O 1
ATOM 1317 N N . LYS A 1 157 ? 8.514 -5.570 10.123 1.00 89.62 157 LYS A N 1
ATOM 1318 C CA . LYS A 1 157 ? 8.920 -4.166 9.955 1.00 89.62 157 LYS A CA 1
ATOM 1319 C C . LYS A 1 157 ? 7.986 -3.181 10.658 1.00 89.62 157 LYS A C 1
ATOM 1321 O O . LYS A 1 157 ? 8.434 -2.104 11.038 1.00 89.62 157 LYS A O 1
ATOM 1326 N N . MET A 1 158 ? 6.715 -3.531 10.838 1.00 91.31 158 MET A N 1
ATOM 1327 C CA . MET A 1 158 ? 5.697 -2.673 11.456 1.00 91.31 158 MET A CA 1
ATOM 1328 C C . MET A 1 158 ? 5.493 -2.976 12.951 1.00 91.31 158 MET A C 1
ATOM 1330 O O . MET A 1 158 ? 4.368 -3.015 13.454 1.00 91.31 158 MET A O 1
ATOM 1334 N N . GLN A 1 159 ? 6.602 -3.193 13.658 1.00 91.19 159 GLN A N 1
ATOM 1335 C CA . GLN A 1 159 ? 6.655 -3.342 15.112 1.00 91.19 159 GLN A CA 1
ATOM 1336 C C . GLN A 1 159 ? 7.060 -2.015 15.745 1.00 91.19 159 GLN A C 1
ATOM 1338 O O . GLN A 1 159 ? 8.033 -1.390 15.319 1.00 91.19 159 GLN A O 1
ATOM 1343 N N . TYR A 1 160 ? 6.347 -1.599 16.786 1.00 92.19 160 TYR A N 1
ATOM 1344 C CA . TYR A 1 160 ? 6.565 -0.312 17.428 1.00 92.19 160 TYR A CA 1
ATOM 1345 C C . TYR A 1 160 ? 6.676 -0.450 18.943 1.00 92.19 160 TYR A C 1
ATOM 1347 O O . TYR A 1 160 ? 6.060 -1.302 19.587 1.00 92.19 160 TYR A O 1
ATOM 1355 N N . GLU A 1 161 ? 7.457 0.451 19.525 1.00 88.31 161 GLU A N 1
ATOM 1356 C CA . GLU A 1 161 ? 7.577 0.599 20.968 1.00 88.31 161 GLU A CA 1
ATOM 1357 C C . GLU A 1 161 ? 7.017 1.965 21.373 1.00 88.31 161 GLU A C 1
ATOM 1359 O O . GLU A 1 161 ? 7.205 2.977 20.680 1.00 88.31 161 GLU A O 1
ATOM 1364 N N . ARG A 1 162 ? 6.260 1.990 22.475 1.00 80.25 162 ARG A N 1
ATOM 1365 C CA . ARG A 1 162 ? 5.793 3.238 23.073 1.00 80.25 162 ARG A CA 1
ATOM 1366 C C . ARG A 1 162 ? 6.926 3.838 23.904 1.00 80.25 162 ARG A C 1
ATOM 1368 O O . ARG A 1 162 ? 7.253 3.330 24.971 1.00 80.25 162 ARG A O 1
ATOM 1375 N N . ASP A 1 163 ? 7.498 4.935 23.418 1.00 67.94 163 ASP A N 1
ATOM 1376 C CA . ASP A 1 163 ? 8.433 5.744 24.195 1.00 67.94 163 ASP A CA 1
ATOM 1377 C C . ASP A 1 163 ? 7.654 6.699 25.109 1.00 67.94 163 ASP A C 1
ATOM 1379 O O . ASP A 1 163 ? 7.242 7.781 24.690 1.00 67.94 163 ASP A O 1
ATOM 1383 N N . ASP A 1 164 ? 7.509 6.352 26.388 1.00 55.44 164 ASP A N 1
ATOM 1384 C CA . ASP A 1 164 ? 6.884 7.218 27.409 1.00 55.44 164 ASP A CA 1
ATOM 1385 C C . ASP A 1 164 ? 7.720 8.476 27.754 1.00 55.44 164 ASP A C 1
ATOM 1387 O O . ASP A 1 164 ? 7.438 9.196 28.714 1.00 55.44 164 ASP A O 1
ATOM 1391 N N . LYS A 1 165 ? 8.768 8.788 26.979 1.00 53.19 165 LYS A N 1
ATOM 1392 C CA . LYS A 1 165 ? 9.679 9.908 27.261 1.00 53.19 165 LYS A CA 1
ATOM 1393 C C . LYS A 1 165 ? 9.116 11.286 26.898 1.00 53.19 165 LYS A C 1
ATOM 1395 O O . LYS A 1 165 ? 9.645 12.271 27.403 1.00 53.19 165 LYS A O 1
ATOM 1400 N N . LEU A 1 166 ? 8.065 11.390 26.076 1.00 47.03 166 LEU A N 1
ATOM 1401 C CA . LEU A 1 166 ? 7.557 12.694 25.612 1.00 47.03 166 LEU A CA 1
ATOM 1402 C C . LEU A 1 166 ? 6.473 13.351 26.489 1.00 47.03 166 LEU A C 1
ATOM 1404 O O . LEU A 1 166 ? 6.131 14.497 26.223 1.00 47.03 166 LEU A O 1
ATOM 1408 N N . ASN A 1 167 ? 5.974 12.693 27.544 1.00 42.88 167 ASN A N 1
ATOM 1409 C CA . ASN A 1 167 ? 4.906 13.249 28.397 1.00 42.88 167 ASN A CA 1
ATOM 1410 C C . ASN A 1 167 ? 5.364 13.754 29.776 1.00 42.88 167 ASN A C 1
ATOM 1412 O O . ASN A 1 167 ? 4.526 14.108 30.604 1.00 42.88 167 ASN A O 1
ATOM 1416 N N . ARG A 1 168 ? 6.673 13.860 30.042 1.00 38.97 168 ARG A N 1
ATOM 1417 C CA . ARG A 1 168 ? 7.144 14.652 31.190 1.00 38.97 168 ARG A CA 1
ATOM 1418 C C . ARG A 1 168 ? 7.203 16.121 30.790 1.00 38.97 168 ARG A C 1
ATOM 1420 O O . ARG A 1 168 ? 8.250 16.623 30.395 1.00 38.97 168 ARG A O 1
ATOM 1427 N N . VAL A 1 169 ? 6.063 16.799 30.886 1.00 39.72 169 VAL A N 1
ATOM 1428 C CA . VAL A 1 169 ? 6.054 18.257 31.042 1.00 39.72 169 VAL A CA 1
ATOM 1429 C C . VAL A 1 169 ? 6.878 18.565 32.304 1.00 39.72 169 VAL A C 1
ATOM 1431 O O . VAL A 1 169 ? 6.601 17.954 33.339 1.00 39.72 169 VAL A O 1
ATOM 1434 N N . PRO A 1 170 ? 7.907 19.430 32.255 1.00 39.56 170 PRO A N 1
ATOM 1435 C CA . PRO A 1 170 ? 8.544 19.927 33.466 1.00 39.56 170 PRO A CA 1
ATOM 1436 C C . PRO A 1 170 ? 7.520 20.815 34.175 1.00 39.56 170 PRO A C 1
ATOM 1438 O O . PRO A 1 170 ? 7.228 21.916 33.711 1.00 39.56 170 PRO A O 1
ATOM 1441 N N . ASP A 1 171 ? 6.912 20.300 35.242 1.00 34.12 171 ASP A N 1
ATOM 1442 C CA . ASP A 1 171 ? 6.164 21.127 36.182 1.00 34.12 171 ASP A CA 1
ATOM 1443 C C . ASP A 1 171 ? 7.188 21.945 36.970 1.00 34.12 171 ASP A C 1
ATOM 1445 O O . ASP A 1 171 ? 7.864 21.453 37.874 1.00 34.12 171 ASP A O 1
ATOM 1449 N N . ASP A 1 172 ? 7.381 23.175 36.510 1.00 40.72 172 ASP A N 1
ATOM 1450 C CA . ASP A 1 172 ? 8.245 24.167 37.123 1.00 40.72 172 ASP A CA 1
ATOM 1451 C C . ASP A 1 172 ? 7.455 24.823 38.262 1.00 40.72 172 ASP A C 1
ATOM 1453 O O . ASP A 1 172 ? 6.870 25.898 38.119 1.00 40.72 172 ASP A O 1
ATOM 1457 N N . SER A 1 173 ? 7.364 24.128 39.399 1.00 44.56 173 SER A N 1
ATOM 1458 C CA . SER A 1 173 ? 6.890 24.735 40.638 1.00 44.56 173 SER A CA 1
ATOM 1459 C C . SER A 1 173 ? 7.491 24.102 41.909 1.00 44.56 173 SER A C 1
ATOM 1461 O O . SER A 1 173 ? 7.028 23.101 42.439 1.00 44.56 173 SER A O 1
ATOM 1463 N N . GLN A 1 174 ? 8.473 24.845 42.436 1.00 37.31 174 GLN A N 1
ATOM 1464 C CA . GLN A 1 174 ? 8.796 25.095 43.852 1.00 37.31 174 GLN A CA 1
ATOM 1465 C C . GLN A 1 174 ? 9.993 24.391 44.519 1.00 37.31 174 GLN A C 1
ATOM 1467 O O . GLN A 1 174 ? 10.181 23.179 44.512 1.00 37.31 174 GLN A O 1
ATOM 1472 N N . GLU A 1 175 ? 10.796 25.271 45.125 1.00 32.25 175 GLU A N 1
ATOM 1473 C CA . GLU A 1 175 ? 12.080 25.103 45.791 1.00 32.25 175 GLU A CA 1
ATOM 1474 C C . GLU A 1 175 ? 12.002 24.388 47.158 1.00 32.25 175 GLU A C 1
ATOM 1476 O O . GLU A 1 175 ? 11.082 24.592 47.944 1.00 32.25 175 GLU A O 1
ATOM 1481 N N . SER A 1 176 ? 13.068 23.624 47.433 1.00 36.84 176 SER A N 1
ATOM 1482 C CA . SER A 1 176 ? 13.786 23.411 48.708 1.00 36.84 176 SER A CA 1
ATOM 1483 C C . SER A 1 176 ? 13.023 23.192 50.025 1.00 36.84 176 SER A C 1
ATOM 1485 O O . SER A 1 176 ? 12.484 24.150 50.566 1.00 36.84 176 SER A O 1
ATOM 1487 N N . ILE A 1 177 ? 13.230 22.018 50.654 1.00 35.31 177 ILE A N 1
ATOM 1488 C CA . ILE A 1 177 ? 13.833 21.882 52.006 1.00 35.31 177 ILE A CA 1
ATOM 1489 C C . ILE A 1 177 ? 14.677 20.585 52.049 1.00 35.31 177 ILE A C 1
ATOM 1491 O O . ILE A 1 177 ? 14.231 19.528 51.609 1.00 35.31 177 ILE A O 1
ATOM 1495 N N . GLU A 1 178 ? 15.908 20.686 52.557 1.00 35.44 178 GLU A N 1
ATOM 1496 C CA . GLU A 1 178 ? 16.923 19.626 52.632 1.00 35.44 178 GLU A CA 1
ATOM 1497 C C . GLU A 1 178 ? 16.799 18.670 53.844 1.00 35.44 178 GLU A C 1
ATOM 1499 O O . GLU A 1 178 ? 16.388 19.069 54.933 1.00 35.44 178 GLU A O 1
ATOM 1504 N N . SER A 1 179 ? 17.395 17.478 53.647 1.00 37.19 179 SER A N 1
ATOM 1505 C CA . SER A 1 179 ? 18.071 16.586 54.622 1.00 37.19 179 SER A CA 1
ATOM 1506 C C . SER A 1 179 ? 17.235 15.539 55.403 1.00 37.19 179 SER A C 1
ATOM 1508 O O . SER A 1 179 ? 16.040 15.706 55.613 1.00 37.19 179 SER A O 1
ATOM 1510 N N . PRO A 1 180 ? 17.861 14.473 55.953 1.00 45.22 180 PRO A N 1
ATOM 1511 C CA . PRO A 1 180 ? 18.578 13.401 55.251 1.00 45.22 180 PRO A CA 1
ATOM 1512 C C . PRO A 1 180 ? 18.195 12.017 55.833 1.00 45.22 180 PRO A C 1
ATOM 1514 O O . PRO A 1 180 ? 18.249 11.824 57.043 1.00 45.22 180 PRO A O 1
ATOM 1517 N N . ASN A 1 181 ? 17.868 11.011 55.019 1.00 32.81 181 ASN A N 1
ATOM 1518 C CA . ASN A 1 181 ? 18.050 9.625 55.465 1.00 32.81 181 ASN A CA 1
ATOM 1519 C C . ASN A 1 181 ? 18.111 8.654 54.294 1.00 32.81 181 ASN A C 1
ATOM 1521 O O . ASN A 1 181 ? 17.175 8.496 53.514 1.00 32.81 181 ASN A O 1
ATOM 1525 N N . GLN A 1 182 ? 19.267 8.016 54.222 1.00 40.31 182 GLN A N 1
ATOM 1526 C CA . GLN A 1 182 ? 19.626 6.946 53.324 1.00 40.31 182 GLN A CA 1
ATOM 1527 C C . GLN A 1 182 ? 18.937 5.668 53.814 1.00 40.31 182 GLN A C 1
ATOM 1529 O O . GLN A 1 182 ? 19.269 5.141 54.874 1.00 40.31 182 GLN A O 1
ATOM 1534 N N . LEU A 1 183 ? 17.955 5.197 53.052 1.00 34.12 183 LEU A N 1
ATOM 1535 C CA . LEU A 1 183 ? 17.539 3.802 53.046 1.00 34.12 183 LEU A CA 1
ATOM 1536 C C . LEU A 1 183 ? 17.448 3.394 51.582 1.00 34.12 183 LEU A C 1
ATOM 1538 O O . LEU A 1 183 ? 16.546 3.817 50.858 1.00 34.12 183 LEU A O 1
ATOM 1542 N N . ASP A 1 184 ? 18.443 2.620 51.168 1.00 36.91 184 ASP A N 1
ATOM 1543 C CA . ASP A 1 184 ? 18.542 2.005 49.856 1.00 36.91 184 ASP A CA 1
ATOM 1544 C C . ASP A 1 184 ? 17.325 1.098 49.632 1.00 36.91 184 ASP A C 1
ATOM 1546 O O . ASP A 1 184 ? 17.254 -0.031 50.119 1.00 36.91 184 ASP A O 1
ATOM 1550 N N . ILE A 1 185 ? 16.339 1.613 48.902 1.00 40.59 185 ILE A N 1
ATOM 1551 C CA . ILE A 1 185 ? 15.353 0.799 48.202 1.00 40.59 185 ILE A CA 1
ATOM 1552 C C . ILE A 1 185 ? 15.773 0.839 46.737 1.00 40.59 185 ILE A C 1
ATOM 1554 O O . ILE A 1 185 ? 15.364 1.720 45.978 1.00 40.59 185 ILE A O 1
ATOM 1558 N N . GLU A 1 186 ? 16.618 -0.117 46.351 1.00 39.34 186 GLU A N 1
ATOM 1559 C CA . GLU A 1 186 ? 16.780 -0.522 44.955 1.00 39.34 186 GLU A CA 1
ATOM 1560 C C . GLU A 1 186 ? 15.412 -0.998 44.448 1.00 39.34 186 GLU A C 1
ATOM 1562 O O . GLU A 1 186 ? 15.036 -2.164 44.555 1.00 39.34 186 GLU A O 1
ATOM 1567 N N . SER A 1 187 ? 14.617 -0.059 43.941 1.00 36.66 187 SER A N 1
ATOM 1568 C CA . SER A 1 187 ? 13.468 -0.378 43.112 1.00 36.66 187 SER A CA 1
ATOM 1569 C C . SER A 1 187 ? 13.941 -0.345 41.669 1.00 36.66 187 SER A C 1
ATOM 1571 O O . SER A 1 187 ? 14.122 0.711 41.068 1.00 36.66 187 SER A O 1
ATOM 1573 N N . ASP A 1 188 ? 14.169 -1.543 41.136 1.00 38.16 188 ASP A N 1
ATOM 1574 C CA . ASP A 1 188 ? 14.178 -1.840 39.709 1.00 38.16 188 ASP A CA 1
ATOM 1575 C C . ASP A 1 188 ? 12.925 -1.216 39.066 1.00 38.16 188 ASP A C 1
ATOM 1577 O O . ASP A 1 188 ? 11.848 -1.818 39.011 1.00 38.16 188 ASP A O 1
ATOM 1581 N N . VAL A 1 189 ? 13.039 0.020 38.575 1.00 40.81 189 VAL A N 1
ATOM 1582 C CA . VAL A 1 189 ? 12.029 0.625 37.707 1.00 40.81 189 VAL A CA 1
ATOM 1583 C C . VAL A 1 189 ? 12.176 -0.045 36.345 1.00 40.81 189 VAL A C 1
ATOM 1585 O O . VAL A 1 189 ? 12.795 0.486 35.425 1.00 40.81 189 VAL A O 1
ATOM 1588 N N . LYS A 1 190 ? 11.604 -1.245 36.204 1.00 41.41 190 LYS A N 1
ATOM 1589 C CA . LYS A 1 190 ? 11.268 -1.797 34.891 1.00 41.41 190 LYS A CA 1
ATOM 1590 C C . LYS A 1 190 ? 10.236 -0.861 34.272 1.00 41.41 190 LYS A C 1
ATOM 1592 O O . LYS A 1 190 ? 9.041 -1.003 34.511 1.00 41.41 190 LYS A O 1
ATOM 1597 N N . THR A 1 191 ? 10.692 0.116 33.495 1.00 41.53 191 THR A N 1
ATOM 1598 C CA . THR A 1 191 ? 9.842 0.807 32.526 1.00 41.53 191 THR A CA 1
ATOM 1599 C C . THR A 1 191 ? 9.203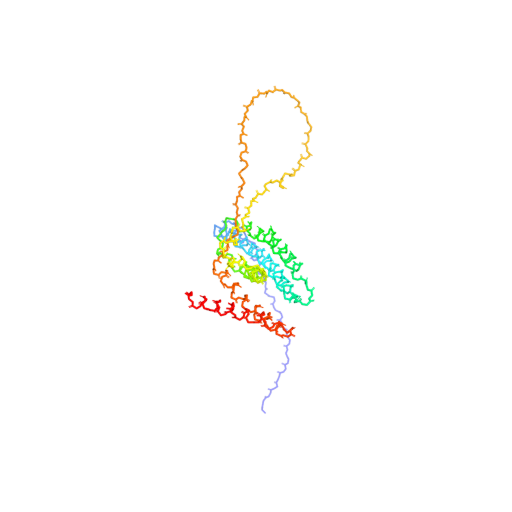 -0.264 31.649 1.00 41.53 191 THR A C 1
ATOM 1601 O O . THR A 1 191 ? 9.892 -0.918 30.867 1.00 41.53 191 THR A O 1
ATOM 1604 N N . VAL A 1 192 ? 7.907 -0.514 31.839 1.00 53.81 192 VAL A N 1
ATOM 1605 C CA . VAL A 1 192 ? 7.141 -1.454 31.020 1.00 53.81 192 VAL A CA 1
ATOM 1606 C C . VAL A 1 192 ? 6.909 -0.779 29.675 1.00 53.81 192 VAL A C 1
ATOM 1608 O O . VAL A 1 192 ? 5.915 -0.091 29.479 1.00 53.81 192 VAL A O 1
ATOM 1611 N N . THR A 1 193 ? 7.854 -0.928 28.750 1.00 59.84 193 THR A N 1
ATOM 1612 C CA . THR A 1 193 ? 7.688 -0.443 27.380 1.00 59.84 193 THR A CA 1
ATOM 1613 C C . THR A 1 193 ? 6.580 -1.265 26.722 1.00 59.84 193 THR A C 1
ATOM 1615 O O . THR A 1 193 ? 6.763 -2.449 26.432 1.00 59.84 193 THR A O 1
ATOM 1618 N N . GLN A 1 194 ? 5.398 -0.674 26.530 1.00 78.44 194 GLN A N 1
ATOM 1619 C CA . GLN A 1 194 ? 4.290 -1.362 25.871 1.00 78.44 194 GLN A CA 1
ATOM 1620 C C . GLN A 1 194 ? 4.595 -1.464 24.369 1.00 78.44 194 GLN A C 1
ATOM 1622 O O . GLN A 1 194 ? 4.634 -0.453 23.664 1.00 78.44 194 GLN A O 1
ATOM 1627 N N . LYS A 1 195 ? 4.850 -2.687 23.888 1.00 87.38 195 LYS A N 1
ATOM 1628 C CA . LYS A 1 195 ? 5.011 -2.975 22.456 1.00 87.38 195 LYS A CA 1
ATOM 1629 C C . LYS A 1 195 ? 3.643 -3.067 21.791 1.00 87.38 195 LYS A C 1
ATOM 1631 O O . LYS A 1 195 ? 2.709 -3.608 22.382 1.00 87.38 195 LYS A O 1
ATOM 1636 N N . PHE A 1 196 ? 3.534 -2.542 20.580 1.00 90.44 196 PHE A N 1
ATOM 1637 C CA . PHE A 1 196 ? 2.336 -2.632 19.751 1.00 90.44 196 PHE A CA 1
ATOM 1638 C C . PHE A 1 196 ? 2.742 -2.766 18.281 1.00 90.44 196 PHE A C 1
ATOM 1640 O O . PHE A 1 196 ? 3.839 -2.372 17.891 1.00 90.44 196 PHE A O 1
ATOM 1647 N N . GLU A 1 197 ? 1.870 -3.337 17.460 1.00 91.19 197 GLU A N 1
ATOM 1648 C CA . GLU A 1 197 ? 2.156 -3.628 16.055 1.00 91.19 197 GLU A CA 1
ATOM 1649 C C . GLU A 1 197 ? 0.992 -3.207 15.160 1.00 91.19 197 GLU A C 1
ATOM 1651 O O . GLU A 1 197 ? -0.155 -3.126 15.605 1.00 91.19 197 GLU A O 1
ATOM 1656 N N . PHE A 1 198 ? 1.287 -2.943 13.890 1.00 92.62 198 PHE A N 1
ATOM 1657 C CA . PHE A 1 198 ? 0.254 -2.861 12.863 1.00 92.62 198 PHE A CA 1
ATOM 1658 C C . PHE A 1 198 ? 0.016 -4.259 12.290 1.00 92.62 198 PHE A C 1
ATOM 1660 O O . PHE A 1 198 ? 0.966 -4.905 11.855 1.00 92.62 198 PHE A O 1
ATOM 1667 N N . PHE A 1 199 ? -1.230 -4.731 12.272 1.00 92.12 199 PHE A N 1
ATOM 1668 C CA . PHE A 1 199 ? -1.565 -6.038 11.709 1.00 92.12 199 PHE A CA 1
ATOM 1669 C C . PHE A 1 199 ? -1.709 -5.970 10.182 1.00 92.12 199 PHE A C 1
ATOM 1671 O O . PHE A 1 199 ? -2.613 -5.317 9.656 1.00 92.12 199 PHE A O 1
ATOM 1678 N N . VAL A 1 200 ? -0.834 -6.679 9.471 1.00 93.19 200 VAL A N 1
ATOM 1679 C CA . VAL A 1 200 ? -0.872 -6.842 8.016 1.00 93.19 200 VAL A CA 1
ATOM 1680 C C . VAL A 1 200 ? -1.658 -8.108 7.680 1.00 93.19 200 VAL A C 1
ATOM 1682 O O . VAL A 1 200 ? -1.149 -9.224 7.788 1.00 93.19 200 VAL A O 1
ATOM 1685 N N . ASP A 1 201 ? -2.906 -7.937 7.249 1.00 93.00 201 ASP A N 1
ATOM 1686 C CA . ASP A 1 201 ? -3.741 -9.049 6.791 1.00 93.00 201 ASP A CA 1
ATOM 1687 C C . ASP A 1 201 ? -3.170 -9.652 5.488 1.00 93.00 201 ASP A C 1
ATOM 1689 O O . ASP A 1 201 ? -2.979 -8.916 4.511 1.00 93.00 201 ASP A O 1
ATOM 1693 N N . PRO A 1 202 ? -2.946 -10.981 5.420 1.00 93.81 202 PRO A N 1
ATOM 1694 C CA . PRO A 1 202 ? -2.499 -11.656 4.202 1.00 93.81 202 PRO A CA 1
ATOM 1695 C C . PRO A 1 202 ? -3.364 -11.355 2.970 1.00 93.81 202 PRO A C 1
ATOM 1697 O O . PRO A 1 202 ? -2.847 -11.240 1.863 1.00 93.81 202 PRO A O 1
ATOM 1700 N N . THR A 1 203 ? -4.673 -11.185 3.147 1.00 94.12 203 THR A N 1
ATOM 1701 C CA . THR A 1 203 ? -5.600 -10.869 2.053 1.00 94.12 203 THR A CA 1
ATOM 1702 C C . THR A 1 203 ? -5.313 -9.489 1.465 1.00 94.12 203 THR A C 1
ATOM 1704 O O . THR A 1 203 ? -5.304 -9.329 0.250 1.00 94.12 203 THR A O 1
ATOM 1707 N N . GLU A 1 204 ? -5.043 -8.493 2.315 1.00 95.19 204 GLU A N 1
ATOM 1708 C CA . GLU A 1 204 ? -4.684 -7.135 1.878 1.00 95.19 204 GLU A CA 1
ATOM 1709 C C . GLU A 1 204 ? -3.340 -7.130 1.149 1.00 95.19 204 GLU A C 1
ATOM 1711 O O . GLU A 1 204 ? -3.173 -6.428 0.154 1.00 95.19 204 GLU A O 1
ATOM 1716 N N . TYR A 1 205 ? -2.405 -7.970 1.597 1.00 94.94 205 TYR A N 1
ATOM 1717 C CA . TYR A 1 205 ? -1.136 -8.169 0.909 1.00 94.94 205 TYR A CA 1
ATOM 1718 C C . TYR A 1 205 ? -1.324 -8.752 -0.493 1.00 94.94 205 TYR A C 1
ATOM 1720 O O . TYR A 1 205 ? -0.819 -8.189 -1.461 1.00 94.94 205 TYR A O 1
ATOM 1728 N N . ILE A 1 206 ? -2.101 -9.828 -0.629 1.00 94.50 206 ILE A N 1
ATOM 1729 C CA . ILE A 1 206 ? -2.381 -10.438 -1.935 1.00 94.50 206 ILE A CA 1
ATOM 1730 C C . ILE A 1 206 ? -3.119 -9.467 -2.870 1.00 94.50 206 ILE A C 1
ATOM 1732 O O . ILE A 1 206 ? -2.867 -9.487 -4.073 1.00 94.50 206 ILE A O 1
ATOM 1736 N N . LEU A 1 207 ? -3.987 -8.593 -2.353 1.00 95.56 207 LEU A N 1
ATOM 1737 C CA . LEU A 1 207 ? -4.626 -7.549 -3.162 1.00 95.56 207 LEU A CA 1
ATOM 1738 C C . LEU A 1 207 ? -3.613 -6.497 -3.643 1.00 95.56 207 LEU A C 1
ATOM 1740 O O . LEU A 1 207 ? -3.570 -6.213 -4.836 1.00 95.56 207 LEU A O 1
ATOM 1744 N N . GLY A 1 208 ? -2.724 -6.010 -2.772 1.00 95.38 208 GLY A N 1
ATOM 1745 C CA . GLY A 1 208 ? -1.672 -5.064 -3.173 1.00 95.38 208 GLY A CA 1
ATOM 1746 C C . GLY A 1 208 ? -0.681 -5.641 -4.197 1.00 95.38 208 GLY A C 1
ATOM 1747 O O . GLY A 1 208 ? -0.266 -4.954 -5.129 1.00 95.38 208 GLY A O 1
ATOM 1748 N N . ILE A 1 209 ? -0.336 -6.931 -4.088 1.00 94.25 209 ILE A N 1
ATOM 1749 C CA . ILE A 1 209 ? 0.490 -7.615 -5.101 1.00 94.25 209 ILE A CA 1
ATOM 1750 C C . ILE A 1 209 ? -0.265 -7.808 -6.427 1.00 94.25 209 ILE 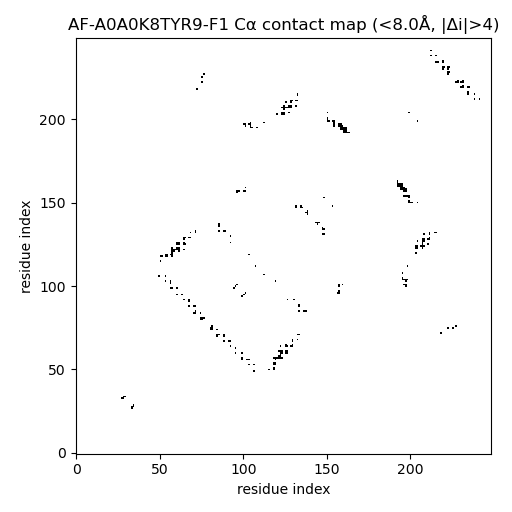A C 1
ATOM 1752 O O . ILE A 1 209 ? 0.361 -7.872 -7.487 1.00 94.25 209 ILE A O 1
ATOM 1756 N N . ALA A 1 210 ? -1.599 -7.864 -6.411 1.00 94.94 210 ALA A N 1
ATOM 1757 C CA . ALA A 1 210 ? -2.368 -7.954 -7.645 1.00 94.94 210 ALA A CA 1
ATOM 1758 C C . ALA A 1 210 ? -2.267 -6.633 -8.420 1.00 94.94 210 ALA A C 1
ATOM 1760 O O . ALA A 1 210 ? -2.020 -6.655 -9.628 1.00 94.94 210 ALA A O 1
ATOM 1761 N N . ASP A 1 211 ? -2.351 -5.498 -7.724 1.00 95.69 211 ASP A N 1
ATOM 1762 C CA . ASP A 1 211 ? -2.234 -4.165 -8.326 1.00 95.69 211 ASP A CA 1
ATOM 1763 C C . ASP A 1 211 ? -0.822 -3.892 -8.879 1.00 95.69 211 ASP A C 1
ATOM 1765 O O . ASP A 1 211 ? -0.692 -3.364 -9.989 1.00 95.69 211 ASP A O 1
ATOM 1769 N N . LEU A 1 212 ? 0.233 -4.412 -8.229 1.00 94.94 212 LEU A N 1
ATOM 1770 C CA . LEU A 1 212 ? 1.616 -4.380 -8.742 1.00 94.94 212 LEU A CA 1
ATOM 1771 C C . LEU A 1 212 ? 1.718 -4.862 -10.199 1.00 94.94 212 LEU A C 1
ATOM 1773 O O . LEU A 1 212 ? 2.521 -4.339 -10.978 1.00 94.94 212 LEU A O 1
ATOM 1777 N N . THR A 1 213 ? 0.918 -5.856 -10.599 1.00 94.38 213 THR A N 1
ATOM 1778 C CA . THR A 1 213 ? 0.945 -6.382 -11.974 1.00 94.38 213 THR A CA 1
ATOM 1779 C C . THR A 1 213 ? 0.607 -5.310 -13.017 1.00 94.38 213 THR A C 1
ATOM 1781 O O . THR A 1 213 ? 1.183 -5.307 -14.111 1.00 94.38 213 THR A O 1
ATOM 1784 N N . GLY A 1 214 ? -0.266 -4.360 -12.670 1.00 95.19 214 GLY A N 1
ATOM 1785 C CA . GLY A 1 214 ? -0.597 -3.207 -13.501 1.00 95.19 214 GLY A CA 1
ATOM 1786 C C . GLY A 1 214 ? 0.600 -2.278 -13.687 1.00 95.19 214 GLY A C 1
ATOM 1787 O O . GLY A 1 214 ? 0.900 -1.868 -14.811 1.00 95.19 214 GLY A O 1
ATOM 1788 N N . GLU A 1 215 ? 1.350 -2.011 -12.620 1.00 95.12 215 GLU A N 1
ATOM 1789 C CA . GLU A 1 215 ? 2.537 -1.152 -12.669 1.00 95.12 215 GLU A CA 1
ATOM 1790 C C . GLU A 1 215 ? 3.704 -1.812 -13.411 1.00 95.12 215 GLU A C 1
ATOM 1792 O O . GLU A 1 215 ? 4.391 -1.158 -14.203 1.00 95.12 215 GLU A O 1
ATOM 1797 N N . LEU A 1 216 ? 3.869 -3.131 -13.276 1.00 94.38 216 LEU A N 1
ATOM 1798 C CA . LEU A 1 216 ? 4.784 -3.911 -14.111 1.00 94.38 216 LEU A CA 1
ATOM 1799 C C . LEU A 1 216 ? 4.411 -3.804 -15.598 1.00 94.38 216 LEU A C 1
ATOM 1801 O O . LEU A 1 216 ? 5.272 -3.540 -16.438 1.00 94.38 216 LEU A O 1
ATOM 1805 N N . MET A 1 217 ? 3.128 -3.931 -15.945 1.00 94.50 217 MET A N 1
ATOM 1806 C CA . MET A 1 217 ? 2.674 -3.777 -17.331 1.00 94.50 217 MET A CA 1
ATOM 1807 C C . MET A 1 217 ? 2.956 -2.370 -17.877 1.00 94.50 217 MET A C 1
ATOM 1809 O O . MET A 1 217 ? 3.482 -2.238 -18.986 1.00 94.50 217 MET A O 1
ATOM 1813 N N . ARG A 1 218 ? 2.676 -1.316 -17.095 1.00 94.69 218 ARG A N 1
ATOM 1814 C CA . ARG A 1 218 ? 3.023 0.070 -17.466 1.00 94.69 218 ARG A CA 1
ATOM 1815 C C . ARG A 1 218 ? 4.518 0.217 -17.720 1.00 94.69 218 ARG A C 1
ATOM 1817 O O . ARG A 1 218 ? 4.910 0.800 -18.731 1.00 94.69 218 ARG A O 1
ATOM 1824 N N . ARG A 1 219 ? 5.352 -0.346 -16.841 1.00 91.88 219 ARG A N 1
ATOM 1825 C CA . ARG A 1 219 ? 6.806 -0.329 -17.007 1.00 91.88 219 ARG A CA 1
ATOM 1826 C C . ARG A 1 219 ? 7.230 -1.026 -18.296 1.00 91.88 219 ARG A C 1
ATOM 1828 O O . ARG A 1 219 ? 8.017 -0.453 -19.037 1.00 91.88 219 ARG A O 1
ATOM 1835 N N . CYS A 1 220 ? 6.692 -2.208 -18.593 1.00 92.12 220 CYS A N 1
ATOM 1836 C CA . CYS A 1 220 ? 7.000 -2.934 -19.826 1.00 92.12 220 CYS A CA 1
ATOM 1837 C C . CYS A 1 220 ? 6.726 -2.076 -21.073 1.00 92.12 220 CYS A C 1
ATOM 1839 O O . CYS A 1 220 ? 7.556 -2.012 -21.978 1.00 92.12 220 CYS A O 1
ATOM 1841 N N . ILE A 1 221 ? 5.587 -1.376 -21.114 1.00 92.25 221 ILE A N 1
ATOM 1842 C CA . ILE A 1 221 ? 5.226 -0.492 -22.234 1.00 92.25 221 ILE A CA 1
ATOM 1843 C C . ILE A 1 221 ? 6.198 0.696 -22.328 1.00 92.25 221 ILE A C 1
ATOM 1845 O O . ILE A 1 221 ? 6.674 1.023 -23.418 1.00 92.25 221 ILE A O 1
ATOM 1849 N N . ASN A 1 222 ? 6.534 1.316 -21.194 1.00 90.38 222 ASN A N 1
ATOM 1850 C CA . ASN A 1 222 ? 7.473 2.439 -21.145 1.00 90.38 222 ASN A CA 1
ATOM 1851 C C . ASN A 1 222 ? 8.891 2.023 -21.580 1.00 90.38 222 ASN A C 1
ATOM 1853 O O . ASN A 1 222 ? 9.524 2.728 -22.368 1.00 90.38 222 ASN A O 1
ATOM 1857 N N . SER A 1 223 ? 9.370 0.861 -21.126 1.00 87.88 223 SER A N 1
ATOM 1858 C CA . SER A 1 223 ? 10.667 0.287 -21.508 1.00 87.88 223 SER A CA 1
ATOM 1859 C C . SER A 1 223 ? 10.724 -0.063 -22.995 1.00 87.88 223 SER A C 1
ATOM 1861 O O . SER A 1 223 ? 11.734 0.217 -23.644 1.00 87.88 223 SER A O 1
ATOM 1863 N N . LEU A 1 224 ? 9.631 -0.578 -23.572 1.00 89.25 224 LEU A N 1
ATOM 1864 C CA . LEU A 1 224 ? 9.539 -0.828 -25.011 1.00 89.25 224 LEU A CA 1
ATOM 1865 C C . LEU A 1 224 ? 9.685 0.472 -25.816 1.00 89.25 224 LEU A C 1
ATOM 1867 O O . LEU A 1 224 ? 10.443 0.512 -26.784 1.00 89.25 224 LEU A O 1
ATOM 1871 N N . GLY A 1 225 ? 9.026 1.554 -25.384 1.00 86.12 225 GLY A N 1
ATOM 1872 C CA . GLY A 1 225 ? 9.199 2.887 -25.976 1.00 86.12 225 GLY A CA 1
ATOM 1873 C C . GLY A 1 225 ? 10.617 3.456 -25.812 1.00 86.12 225 GLY A C 1
ATOM 1874 O O . GLY A 1 225 ? 11.062 4.263 -26.628 1.00 86.12 225 GLY A O 1
ATOM 1875 N N . GLY A 1 226 ? 11.346 3.018 -24.781 1.00 82.31 226 GLY A N 1
ATOM 1876 C CA . GLY A 1 226 ? 12.749 3.356 -24.535 1.00 82.31 226 GLY A CA 1
ATOM 1877 C C . GLY A 1 226 ? 13.766 2.541 -25.344 1.00 82.31 226 GLY A C 1
ATOM 1878 O O . GLY A 1 226 ? 14.919 2.962 -25.430 1.00 82.31 226 GLY A O 1
ATOM 1879 N N . GLY A 1 227 ? 13.347 1.429 -25.961 1.00 83.75 227 GLY A N 1
ATOM 1880 C CA . GLY A 1 227 ? 14.221 0.480 -26.662 1.00 83.75 227 GLY A CA 1
ATOM 1881 C C . GLY A 1 227 ? 14.850 -0.594 -25.762 1.00 83.75 227 GLY A C 1
ATOM 1882 O O . GLY A 1 227 ? 15.715 -1.333 -26.220 1.00 83.75 227 GLY A O 1
ATOM 1883 N N . GLU A 1 228 ? 14.425 -0.703 -24.499 1.00 84.31 228 GLU A N 1
ATOM 1884 C CA . GLU A 1 228 ? 14.918 -1.688 -23.526 1.00 84.31 228 GLU A CA 1
ATOM 1885 C C . GLU A 1 228 ? 14.113 -2.997 -23.626 1.00 84.31 228 GLU A C 1
ATOM 1887 O O . GLU A 1 228 ? 13.225 -3.287 -22.817 1.00 84.31 228 GLU A O 1
ATOM 1892 N N . THR A 1 229 ? 14.393 -3.799 -24.653 1.00 87.50 229 THR A N 1
ATOM 1893 C CA . THR A 1 229 ? 13.644 -5.037 -24.931 1.00 87.50 229 THR A CA 1
ATOM 1894 C C . THR A 1 229 ? 13.869 -6.141 -23.898 1.00 87.50 229 THR A C 1
ATOM 1896 O O . THR A 1 229 ? 12.960 -6.932 -23.653 1.00 87.50 229 THR A O 1
ATOM 1899 N N . ASP A 1 230 ? 15.041 -6.179 -23.260 1.00 87.62 230 ASP A N 1
ATOM 1900 C CA . ASP A 1 230 ? 15.371 -7.196 -22.253 1.00 87.62 230 ASP A CA 1
ATOM 1901 C C . ASP A 1 230 ? 14.489 -7.050 -21.009 1.00 87.62 230 ASP A C 1
ATOM 1903 O O . ASP A 1 230 ? 13.873 -8.018 -20.561 1.00 87.62 230 ASP A O 1
ATOM 1907 N N . VAL A 1 231 ? 14.314 -5.809 -20.539 1.00 86.81 231 VAL A N 1
ATOM 1908 C CA . VAL A 1 231 ? 13.431 -5.482 -19.411 1.00 86.81 231 VAL A CA 1
ATOM 1909 C C . VAL A 1 231 ? 11.999 -5.922 -19.705 1.00 86.81 231 VAL A C 1
ATOM 1911 O O . VAL A 1 231 ? 11.339 -6.478 -18.835 1.00 86.81 231 VAL A O 1
ATOM 1914 N N . CYS A 1 232 ? 11.522 -5.758 -20.943 1.00 89.75 232 CYS A N 1
ATOM 1915 C CA . CYS A 1 232 ? 10.178 -6.194 -21.329 1.00 89.75 232 CYS A CA 1
ATOM 1916 C C . CYS A 1 232 ? 9.998 -7.714 -21.176 1.00 89.75 232 CYS A C 1
ATOM 1918 O O . CYS A 1 232 ? 8.974 -8.179 -20.670 1.00 89.75 232 CYS A O 1
ATOM 1920 N N . LEU A 1 233 ? 10.999 -8.496 -21.592 1.00 89.88 233 LEU A N 1
ATOM 1921 C CA . LEU A 1 233 ? 10.977 -9.954 -21.466 1.00 89.88 233 LEU A CA 1
ATOM 1922 C C . LEU A 1 233 ? 11.058 -10.395 -20.001 1.00 89.88 233 LEU A C 1
ATOM 1924 O O . LEU A 1 233 ? 10.341 -11.313 -19.601 1.00 89.88 233 LEU A O 1
ATOM 1928 N N . GLU A 1 234 ? 11.891 -9.739 -19.193 1.00 89.38 234 GLU A N 1
ATOM 1929 C CA . GLU A 1 234 ? 11.977 -9.981 -17.750 1.00 89.38 234 GLU A CA 1
ATOM 1930 C C . GLU A 1 234 ? 10.655 -9.678 -17.045 1.00 89.38 234 GLU A C 1
ATOM 1932 O O . GLU A 1 234 ? 10.135 -10.522 -16.314 1.00 89.38 234 GLU A O 1
ATOM 1937 N N . THR A 1 235 ? 10.061 -8.512 -17.308 1.00 90.25 235 THR A N 1
ATOM 1938 C CA . THR A 1 235 ? 8.759 -8.139 -16.748 1.00 90.25 235 THR A CA 1
ATOM 1939 C C . THR A 1 235 ? 7.671 -9.137 -17.155 1.00 90.25 235 THR A C 1
ATOM 1941 O O . THR A 1 235 ? 6.857 -9.531 -16.322 1.00 90.25 235 THR A O 1
ATOM 1944 N N . CYS A 1 236 ? 7.680 -9.617 -18.404 1.00 90.56 236 CYS A N 1
ATOM 1945 C CA . CYS A 1 236 ? 6.737 -10.635 -18.867 1.00 90.56 236 CYS A CA 1
ATOM 1946 C C . CYS A 1 236 ? 6.893 -11.965 -18.110 1.00 90.56 236 CYS A C 1
ATOM 1948 O O . CYS A 1 236 ? 5.892 -12.544 -17.685 1.00 90.56 236 CYS A O 1
ATOM 1950 N N . LYS A 1 237 ? 8.131 -12.428 -17.879 1.00 90.75 237 LYS A N 1
ATOM 1951 C CA . LYS A 1 237 ? 8.398 -13.638 -17.081 1.00 90.75 237 LYS A CA 1
ATOM 1952 C C . LYS A 1 237 ? 7.861 -13.500 -15.657 1.00 90.75 237 LYS A C 1
ATOM 1954 O O . LYS A 1 237 ? 7.204 -14.417 -15.171 1.00 90.75 237 LYS A O 1
ATOM 1959 N N . VAL A 1 238 ? 8.092 -12.355 -15.014 1.00 90.50 238 VAL A N 1
ATOM 1960 C CA . VAL A 1 238 ? 7.584 -12.089 -13.659 1.00 90.50 238 VAL A CA 1
ATOM 1961 C C . VAL A 1 238 ? 6.055 -12.080 -13.635 1.00 90.50 238 VAL A C 1
ATOM 1963 O O . VAL A 1 238 ? 5.457 -12.742 -12.791 1.00 90.50 238 VAL A O 1
ATOM 1966 N N . LEU A 1 239 ? 5.400 -11.429 -14.600 1.00 92.19 239 LEU A N 1
ATOM 1967 C CA . LEU A 1 239 ? 3.936 -11.436 -14.707 1.00 92.19 239 LEU A CA 1
ATOM 1968 C C . LEU A 1 239 ? 3.361 -12.848 -14.901 1.00 92.19 239 LEU A C 1
ATOM 1970 O O . LEU A 1 239 ? 2.347 -13.184 -14.293 1.00 92.19 239 LEU A O 1
ATOM 1974 N N . GLN A 1 240 ? 4.010 -13.698 -15.702 1.00 92.00 240 GLN A N 1
ATOM 1975 C CA . GLN A 1 240 ? 3.599 -15.096 -15.886 1.00 92.00 240 GLN A CA 1
ATOM 1976 C C . GLN A 1 240 ? 3.749 -15.921 -14.600 1.00 92.00 240 GLN A C 1
ATOM 1978 O O . GLN A 1 240 ? 2.890 -16.755 -14.299 1.00 92.00 240 GLN A O 1
ATOM 1983 N N . GLN A 1 241 ? 4.823 -15.691 -13.839 1.00 90.94 241 GLN A N 1
ATOM 1984 C CA . GLN A 1 241 ? 5.040 -16.333 -12.542 1.00 90.94 241 GLN A CA 1
ATOM 1985 C C . GLN A 1 241 ? 3.987 -15.898 -11.524 1.00 90.94 241 GLN A C 1
ATOM 1987 O O . GLN A 1 241 ? 3.395 -16.763 -10.880 1.00 90.94 241 GLN A O 1
ATOM 1992 N N . LEU A 1 242 ? 3.699 -14.593 -11.437 1.00 90.50 242 LEU A N 1
ATOM 1993 C CA . LEU A 1 242 ? 2.636 -14.062 -10.586 1.00 90.50 242 LEU A CA 1
ATOM 1994 C C . LEU A 1 242 ? 1.289 -14.672 -10.976 1.00 90.50 242 LEU A C 1
ATOM 1996 O O . LEU A 1 242 ? 0.662 -15.308 -10.139 1.00 90.50 242 LEU A O 1
ATOM 2000 N N . TYR A 1 243 ? 0.889 -14.606 -12.248 1.00 93.06 243 TYR A N 1
ATOM 2001 C CA . TYR A 1 243 ? -0.363 -15.208 -12.724 1.00 93.06 243 TYR A CA 1
ATOM 2002 C C . TYR A 1 243 ? -0.483 -16.695 -12.353 1.00 93.06 243 TYR A C 1
ATOM 2004 O O . TYR A 1 243 ? -1.509 -17.136 -11.838 1.00 93.06 243 TYR A O 1
ATOM 2012 N N . SER A 1 244 ? 0.591 -17.463 -12.558 1.00 92.56 244 SER A N 1
ATOM 2013 C CA . SER A 1 244 ? 0.634 -18.882 -12.191 1.00 92.56 244 SER A CA 1
ATOM 2014 C C . SER A 1 244 ? 0.544 -19.106 -10.679 1.00 92.56 244 SER A C 1
ATOM 2016 O O . SER A 1 244 ? 0.026 -20.135 -10.254 1.00 92.56 244 SER A O 1
ATOM 2018 N N . GLY A 1 245 ? 1.073 -18.181 -9.874 1.00 89.94 245 GLY A N 1
ATOM 2019 C CA . GLY A 1 245 ? 0.935 -18.170 -8.420 1.00 89.94 245 GLY A CA 1
ATOM 2020 C C . GLY A 1 245 ? -0.506 -17.905 -7.994 1.00 89.94 245 GLY A C 1
ATOM 2021 O O . GLY A 1 245 ? -1.072 -18.722 -7.278 1.00 89.94 245 GLY A O 1
ATOM 2022 N N . TYR A 1 246 ? -1.126 -16.840 -8.509 1.00 91.56 246 TYR A N 1
ATOM 2023 C CA . TYR A 1 246 ? -2.525 -16.493 -8.226 1.00 91.56 246 TYR A CA 1
ATOM 2024 C C . TYR A 1 246 ? -3.506 -17.589 -8.643 1.00 91.56 246 TYR A C 1
ATOM 2026 O O . TYR A 1 246 ? -4.479 -17.824 -7.944 1.00 91.56 246 TYR A O 1
ATOM 2034 N N . TYR A 1 247 ? -3.248 -18.288 -9.751 1.00 92.19 247 TYR A N 1
ATOM 2035 C CA . TYR A 1 247 ? -4.100 -19.395 -10.194 1.00 92.19 247 TYR A CA 1
ATOM 2036 C C . TYR A 1 247 ? -4.048 -20.621 -9.263 1.00 92.19 247 TYR A C 1
ATOM 2038 O O . TYR A 1 247 ? -4.935 -21.469 -9.307 1.00 92.19 247 TYR A O 1
ATOM 2046 N N . LYS A 1 248 ? -2.986 -20.760 -8.460 1.00 90.44 248 LYS A N 1
ATOM 2047 C CA . LYS A 1 248 ? -2.790 -21.887 -7.533 1.00 90.44 248 LYS A CA 1
ATOM 2048 C C . LYS A 1 248 ? -3.337 -21.628 -6.126 1.00 90.44 248 LYS A C 1
ATOM 2050 O O . LYS A 1 248 ? -3.317 -22.563 -5.325 1.00 90.44 248 LYS A O 1
ATOM 2055 N N . ILE A 1 249 ? -3.739 -20.393 -5.828 1.00 76.50 249 ILE A N 1
ATOM 2056 C CA . ILE A 1 249 ? -4.388 -19.988 -4.572 1.00 76.50 249 ILE A CA 1
ATOM 2057 C C . ILE A 1 249 ? -5.884 -20.281 -4.690 1.00 76.50 249 ILE A C 1
ATOM 2059 O O . ILE A 1 249 ? -6.435 -20.847 -3.721 1.00 76.50 249 ILE A O 1
#

Organism: Bactrocera latifrons (NCBI:txid174628)